Protein AF-A0A6V8LIX0-F1 (afdb_monomer_lite)

Sequence (189 aa):
MERPEAVGDYRVPDGRHLAGLTGRLVELLAEPVPTTCLSMYLVPHTQVVTDAVAAARAAGFAPDVHTVAKAVGSDVTNVIRSCLREGRFGAATVLFTTFLANDEVVAVSDYTRDEIVASAQEVDAHCGTTFAEQCRRRVAVSYPPIDASAYLDLDPAAVDAALARRGLERDGYVLFLSRVARAKGSTTW

Radius of gyration: 20.59 Å; chains: 1; bounding box: 51×34×60 Å

Secondary structure (DSSP, 8-state):
---PPPSSSS-PPPHHHHHHHHHHHHHHHTSSS-EEEEEESIIIIIHHHHHHHHHHHHTT----EEEEEEE-HHIIIIIIHHHHHTT-HHHHHHHHHHHHTSSEEEESSHHHHHHHHHHHHHHHHHH---HHHHHHHHEEE------THHHHS--HHHHHHHHHTTT--SS----------GGGT----

Organism: NCBI:txid1076125

Foldseek 3Di:
DDDDDDFFDDDADDPVVLVVLLVVLLVVQLPADQEEAEDEALPPGLVSVLSNVVVNVVVVRDGNYAYEYEYELCNLVTGLVRCLVVVVLVSNVVSLCSQLSGPAHEYQDPVSLVSQLVSVVSSCVVPVDDSNVSSVPGYYYDHDDDPCVVPPDDDPVVVCVVQVVVVHDPDDDDDDDDDDDVVRVPDDD

Structure (mmCIF, N/CA/C/O backbone):
data_AF-A0A6V8LIX0-F1
#
_entry.id   AF-A0A6V8LIX0-F1
#
loop_
_atom_site.group_PDB
_atom_site.id
_atom_site.type_symbol
_atom_site.label_atom_id
_atom_site.label_alt_id
_atom_site.label_comp_id
_atom_site.label_asym_id
_atom_site.label_entity_id
_atom_site.label_seq_id
_atom_site.pdbx_PDB_ins_code
_atom_site.Cartn_x
_atom_site.Cartn_y
_atom_site.Cartn_z
_atom_site.occupancy
_atom_site.B_iso_or_equiv
_atom_site.auth_seq_id
_atom_site.auth_comp_id
_atom_site.auth_asym_id
_atom_site.auth_atom_id
_atom_site.pdbx_PDB_model_num
ATOM 1 N N . MET A 1 1 ? 9.644 16.771 23.978 1.00 66.75 1 MET A N 1
ATOM 2 C CA . MET A 1 1 ? 9.031 15.551 23.417 1.00 66.75 1 MET A CA 1
ATOM 3 C C . MET A 1 1 ? 10.144 14.630 22.969 1.00 66.75 1 MET A C 1
ATOM 5 O O . MET A 1 1 ? 11.112 15.123 22.400 1.00 66.75 1 MET A O 1
ATOM 9 N N . GLU A 1 2 ? 10.019 13.339 23.251 1.00 82.38 2 GLU A N 1
ATOM 10 C CA . GLU A 1 2 ? 10.864 12.301 22.657 1.00 82.38 2 GLU A CA 1
ATOM 11 C C . GLU A 1 2 ? 10.675 12.292 21.130 1.00 82.38 2 GLU A C 1
ATOM 13 O O . GLU A 1 2 ? 9.555 12.475 20.650 1.00 82.38 2 GLU A O 1
ATOM 18 N N . ARG A 1 3 ? 11.765 12.136 20.367 1.00 82.81 3 ARG A N 1
ATOM 19 C CA . ARG A 1 3 ? 11.738 12.066 18.899 1.00 82.81 3 ARG A CA 1
ATOM 20 C C . ARG A 1 3 ? 12.297 10.708 18.464 1.00 82.81 3 ARG A C 1
ATOM 22 O O . ARG A 1 3 ? 13.517 10.570 18.419 1.00 82.81 3 ARG A O 1
ATOM 29 N N . PRO A 1 4 ? 11.431 9.724 18.171 1.00 83.25 4 PRO A N 1
ATOM 30 C CA . PRO A 1 4 ? 11.869 8.420 17.698 1.00 83.25 4 PRO A CA 1
ATOM 31 C C . PRO A 1 4 ? 12.644 8.514 16.380 1.00 83.25 4 PRO A C 1
ATOM 33 O O . PRO A 1 4 ? 12.433 9.430 15.579 1.00 83.25 4 PRO A O 1
ATOM 36 N N . GLU A 1 5 ? 13.508 7.531 16.150 1.00 84.19 5 GLU A N 1
ATOM 37 C CA . GLU A 1 5 ? 14.204 7.340 14.877 1.00 84.19 5 GLU A CA 1
ATOM 38 C C . GLU A 1 5 ? 13.235 6.984 13.739 1.00 84.19 5 GLU A C 1
ATOM 40 O O . GLU A 1 5 ? 12.164 6.409 13.959 1.00 84.19 5 GLU A O 1
ATOM 45 N N . ALA A 1 6 ? 13.637 7.277 12.500 1.00 81.69 6 ALA A N 1
ATOM 46 C CA . ALA A 1 6 ? 12.845 6.953 11.314 1.00 81.69 6 ALA A CA 1
ATOM 47 C C . ALA A 1 6 ? 12.638 5.435 11.150 1.00 81.69 6 ALA A C 1
ATOM 49 O O . ALA A 1 6 ? 13.431 4.624 11.633 1.00 81.69 6 ALA A O 1
ATOM 50 N N . VAL A 1 7 ? 11.555 5.056 10.468 1.00 79.44 7 VAL A N 1
ATOM 51 C CA . VAL A 1 7 ? 11.191 3.665 10.172 1.00 79.44 7 VAL A CA 1
ATOM 52 C C . VAL A 1 7 ? 11.406 3.386 8.684 1.00 79.44 7 VAL A C 1
ATOM 54 O O . VAL A 1 7 ? 10.900 4.122 7.838 1.00 79.44 7 VAL A O 1
ATOM 57 N N . GLY A 1 8 ? 12.112 2.297 8.371 1.00 73.81 8 GLY A N 1
ATOM 58 C CA . GLY A 1 8 ? 12.514 1.961 7.003 1.00 73.81 8 GLY A CA 1
ATOM 59 C C . GLY A 1 8 ? 13.677 2.821 6.493 1.00 73.81 8 GLY A C 1
ATOM 60 O O . GLY A 1 8 ? 14.160 3.719 7.177 1.00 73.81 8 GLY A O 1
ATOM 61 N N . ASP A 1 9 ? 14.144 2.532 5.279 1.00 70.56 9 ASP A N 1
ATOM 62 C CA . ASP A 1 9 ? 15.279 3.216 4.637 1.00 70.56 9 ASP A CA 1
ATOM 63 C C . ASP A 1 9 ? 14.852 4.125 3.463 1.00 70.56 9 ASP A C 1
ATOM 65 O O . ASP A 1 9 ? 15.692 4.680 2.747 1.00 70.56 9 ASP A O 1
ATOM 69 N N . TYR A 1 10 ? 13.542 4.295 3.253 1.00 68.31 10 TYR A N 1
ATOM 70 C CA . TYR A 1 10 ? 13.016 5.165 2.209 1.00 68.31 10 TYR A CA 1
ATOM 71 C C . TYR A 1 10 ? 13.178 6.633 2.576 1.00 68.31 10 TYR A C 1
ATOM 73 O O . TYR A 1 10 ? 12.972 7.053 3.714 1.00 68.31 10 TYR A O 1
ATOM 81 N N . ARG A 1 11 ? 13.458 7.453 1.562 1.00 70.94 11 ARG A N 1
ATOM 82 C CA . ARG A 1 11 ? 13.294 8.901 1.686 1.00 70.94 11 ARG A CA 1
ATOM 83 C C . ARG A 1 11 ? 11.804 9.217 1.692 1.00 70.94 11 ARG A C 1
ATOM 85 O O . ARG A 1 11 ? 11.167 9.208 0.643 1.00 70.94 11 ARG A O 1
ATOM 92 N N . VAL A 1 12 ? 11.270 9.475 2.877 1.00 75.00 12 VAL A N 1
ATOM 93 C CA . VAL A 1 12 ? 9.887 9.914 3.074 1.00 75.00 12 VAL A CA 1
ATOM 94 C C . VAL A 1 12 ? 9.858 11.449 3.116 1.00 75.00 12 VAL A C 1
ATOM 96 O O . VAL A 1 12 ? 10.786 12.047 3.673 1.00 75.00 12 VAL A O 1
ATOM 99 N N . PRO A 1 13 ? 8.846 12.112 2.522 1.00 80.38 13 PRO A N 1
ATOM 100 C CA . PRO A 1 13 ? 8.670 13.553 2.664 1.00 80.38 13 PRO A CA 1
ATOM 101 C C . PRO A 1 13 ? 8.592 13.970 4.136 1.00 80.38 13 PRO A C 1
ATOM 103 O O . PRO A 1 13 ? 8.062 13.236 4.971 1.00 80.38 13 PRO A O 1
ATOM 106 N N . ASP A 1 14 ? 9.099 15.163 4.456 1.00 86.69 14 ASP A N 1
ATOM 107 C CA . ASP A 1 14 ? 8.932 15.711 5.801 1.00 86.69 14 ASP A CA 1
ATOM 108 C C . ASP A 1 14 ? 7.448 15.978 6.118 1.00 86.69 14 ASP A C 1
ATOM 110 O O . ASP A 1 14 ? 6.605 16.075 5.221 1.00 86.69 14 ASP A O 1
ATOM 114 N N . GLY A 1 15 ? 7.122 16.117 7.406 1.00 86.00 15 GLY A N 1
ATOM 115 C CA . GLY A 1 15 ? 5.737 16.263 7.860 1.00 86.00 15 GLY A CA 1
ATOM 116 C C . GLY A 1 15 ? 4.973 17.444 7.244 1.00 86.00 15 GLY A C 1
ATOM 117 O O . GLY A 1 15 ? 3.759 17.358 7.089 1.00 86.00 15 GLY A O 1
ATOM 118 N N . ARG A 1 16 ? 5.651 18.525 6.835 1.00 88.06 16 ARG A N 1
ATOM 119 C CA . ARG A 1 16 ? 5.010 19.674 6.168 1.00 88.06 16 ARG A CA 1
ATOM 120 C C . ARG A 1 16 ? 4.596 19.314 4.748 1.00 88.06 16 ARG A C 1
ATOM 122 O O . ARG A 1 16 ? 3.516 19.697 4.310 1.00 88.06 16 ARG A O 1
ATOM 129 N N . HIS A 1 17 ? 5.432 18.555 4.044 1.00 90.31 17 HIS A N 1
ATOM 130 C CA . HIS A 1 17 ? 5.089 18.045 2.720 1.00 90.31 17 HIS A CA 1
ATOM 131 C C . HIS A 1 17 ? 3.979 16.996 2.790 1.00 90.31 17 HIS A C 1
ATOM 133 O O . HIS A 1 17 ? 3.079 17.036 1.957 1.00 90.31 17 HIS A O 1
ATOM 139 N N . LEU A 1 18 ? 3.986 16.119 3.802 1.00 92.25 18 LEU A N 1
ATOM 140 C CA . LEU A 1 18 ? 2.872 15.196 4.042 1.00 92.25 18 LEU A CA 1
ATOM 141 C C . LEU A 1 18 ? 1.561 15.955 4.277 1.00 92.25 18 LEU A C 1
ATOM 143 O O . LEU A 1 18 ? 0.578 15.671 3.603 1.00 92.25 18 LEU A O 1
ATOM 147 N N . ALA A 1 19 ? 1.567 16.977 5.139 1.00 93.00 19 ALA A N 1
ATOM 148 C CA . ALA A 1 19 ? 0.388 17.809 5.380 1.00 93.00 19 ALA A CA 1
ATOM 149 C C . ALA A 1 19 ? -0.124 18.493 4.099 1.00 93.00 19 ALA A C 1
ATOM 151 O O . ALA A 1 19 ? -1.330 18.523 3.859 1.00 93.00 19 ALA A O 1
ATOM 152 N N . GLY A 1 20 ? 0.779 19.000 3.252 1.00 95.38 20 GLY A N 1
ATOM 153 C CA . GLY A 1 20 ? 0.418 19.589 1.960 1.00 95.38 20 GLY A CA 1
ATOM 154 C C . GLY A 1 20 ? -0.195 18.581 0.982 1.00 95.38 20 GLY A C 1
ATOM 155 O O . GLY A 1 20 ? -1.199 18.888 0.342 1.00 95.38 20 GLY A O 1
ATOM 156 N N . LEU A 1 21 ? 0.367 17.370 0.891 1.00 94.88 21 LEU A N 1
ATOM 157 C CA . LEU A 1 21 ? -0.176 16.290 0.058 1.00 94.88 21 LEU A CA 1
ATOM 158 C C . LEU A 1 21 ? -1.573 15.869 0.531 1.00 94.88 21 LEU A C 1
ATOM 160 O O . LEU A 1 21 ? -2.487 15.770 -0.287 1.00 94.88 21 LEU A O 1
ATOM 164 N N . THR A 1 22 ? -1.750 15.683 1.841 1.00 96.94 22 THR A N 1
ATOM 165 C CA . THR A 1 22 ? -3.045 15.360 2.452 1.00 96.94 22 THR A CA 1
ATOM 166 C C . THR A 1 22 ? -4.070 16.456 2.179 1.00 96.94 22 THR A C 1
ATOM 168 O O . THR A 1 22 ? -5.163 16.160 1.706 1.00 96.94 22 THR A O 1
ATOM 171 N N . GLY A 1 23 ? -3.717 17.726 2.407 1.00 96.56 23 GLY A N 1
ATOM 172 C CA . GLY A 1 23 ? -4.607 18.861 2.149 1.00 96.56 23 GLY A CA 1
ATOM 173 C C . GLY A 1 23 ? -5.041 18.944 0.686 1.00 96.56 23 GLY A C 1
ATOM 174 O O . GLY A 1 23 ? -6.229 19.087 0.404 1.00 96.56 23 GLY A O 1
ATOM 175 N N . ARG A 1 24 ? -4.107 18.752 -0.255 1.00 97.00 24 ARG A N 1
ATOM 176 C CA . ARG A 1 24 ? -4.448 18.749 -1.681 1.00 97.00 24 ARG A CA 1
ATOM 177 C C . ARG A 1 24 ? -5.380 17.597 -2.052 1.00 97.00 24 ARG A C 1
ATOM 179 O O . ARG A 1 24 ? -6.267 17.776 -2.881 1.00 97.00 24 ARG A O 1
ATOM 186 N N . LEU A 1 25 ? -5.195 16.422 -1.456 1.00 96.25 25 LEU A N 1
ATOM 187 C CA . LEU A 1 25 ? -6.086 15.293 -1.698 1.00 96.25 25 LEU A CA 1
ATOM 188 C C . LEU A 1 25 ? -7.483 15.535 -1.105 1.00 96.25 25 LEU A C 1
ATOM 190 O O . LEU A 1 25 ? -8.461 15.176 -1.745 1.00 96.25 25 LEU A O 1
ATOM 194 N N . VAL A 1 26 ? -7.600 16.208 0.046 1.00 97.31 26 VAL A N 1
ATOM 195 C CA . VAL A 1 26 ? -8.904 16.639 0.590 1.00 97.31 26 VAL A CA 1
ATOM 196 C C . VAL A 1 26 ? -9.635 17.563 -0.385 1.00 97.31 26 VAL A C 1
ATOM 198 O O . VAL A 1 26 ? -10.820 17.356 -0.624 1.00 97.31 26 VAL A O 1
ATOM 201 N N . GLU A 1 27 ? -8.946 18.545 -0.974 1.00 95.50 27 GLU A N 1
ATOM 202 C CA . GLU A 1 27 ? -9.547 19.443 -1.974 1.00 95.50 27 GLU A CA 1
ATOM 203 C C . GLU A 1 27 ? -10.099 18.669 -3.177 1.00 95.50 27 GLU A C 1
ATOM 205 O O . GLU A 1 27 ? -11.204 18.955 -3.625 1.00 95.50 27 GLU A O 1
ATOM 210 N N . LEU A 1 28 ? -9.359 17.666 -3.663 1.00 94.06 28 LEU A N 1
ATOM 211 C CA . LEU A 1 28 ? -9.798 16.811 -4.769 1.00 94.06 28 LEU A CA 1
ATOM 212 C C . LEU A 1 28 ? -10.992 15.929 -4.378 1.00 94.06 28 LEU A C 1
ATOM 214 O O . LEU A 1 28 ? -11.935 15.793 -5.147 1.00 94.06 28 LEU A O 1
ATOM 218 N N . LEU A 1 29 ? -10.970 15.347 -3.177 1.00 93.50 29 LEU A N 1
ATOM 219 C CA . LEU A 1 29 ? -12.041 14.478 -2.678 1.00 93.50 29 LEU A CA 1
ATOM 220 C C . LEU A 1 29 ? -13.327 15.242 -2.324 1.00 93.50 29 LEU A C 1
ATOM 222 O O . LEU A 1 29 ? -14.382 14.627 -2.192 1.00 93.50 29 LEU A O 1
ATOM 226 N N . ALA A 1 30 ? -13.257 16.562 -2.143 1.00 92.06 30 ALA A N 1
ATOM 227 C CA . ALA A 1 30 ? -14.432 17.399 -1.915 1.00 92.06 30 ALA A CA 1
ATOM 228 C C . ALA A 1 30 ? -15.253 17.634 -3.197 1.00 92.06 30 ALA A C 1
ATOM 230 O O . ALA A 1 30 ? -16.418 18.031 -3.112 1.00 92.06 30 ALA A O 1
ATOM 231 N N . GLU A 1 31 ? -14.670 17.400 -4.377 1.00 91.44 31 GLU A N 1
ATOM 232 C CA . GLU A 1 31 ? -15.404 17.451 -5.638 1.00 91.44 31 GLU A CA 1
ATOM 233 C C . GLU A 1 31 ? -16.391 16.268 -5.728 1.00 91.44 31 GLU A C 1
ATOM 235 O O . GLU A 1 31 ? -16.066 15.156 -5.308 1.00 91.44 31 GLU A O 1
ATOM 240 N N . PRO A 1 32 ? -17.604 16.454 -6.286 1.00 89.50 32 PRO A N 1
ATOM 241 C CA . PRO A 1 32 ? -18.631 15.411 -6.362 1.00 89.50 32 PRO A CA 1
ATOM 242 C C . PRO A 1 32 ? -18.359 14.421 -7.509 1.00 89.50 32 PRO A C 1
ATOM 244 O O . PRO A 1 32 ? -19.237 14.137 -8.326 1.00 89.50 32 PRO A O 1
ATOM 247 N N . VAL A 1 33 ? -17.122 13.934 -7.607 1.00 92.56 33 VAL A N 1
ATOM 248 C CA . VAL A 1 33 ? -16.665 13.007 -8.643 1.00 92.56 33 VAL A CA 1
ATOM 249 C C . VAL A 1 33 ? -16.331 11.665 -7.991 1.00 92.56 33 VAL A C 1
ATOM 251 O O . VAL A 1 33 ? -15.430 11.617 -7.149 1.00 92.56 33 VAL A O 1
ATOM 254 N N . PRO A 1 34 ? -16.999 10.567 -8.395 1.00 94.81 34 PRO A N 1
ATOM 255 C CA . PRO A 1 34 ? -16.628 9.227 -7.960 1.00 94.81 34 PRO A CA 1
ATOM 256 C C . PRO A 1 34 ? -15.153 8.957 -8.265 1.00 94.81 34 PRO A C 1
ATOM 258 O O . PRO A 1 34 ? -14.719 9.025 -9.417 1.00 94.81 34 PRO A O 1
ATOM 261 N N . THR A 1 35 ? -14.373 8.675 -7.227 1.00 95.38 35 THR A N 1
ATOM 262 C CA . THR A 1 35 ? -12.913 8.622 -7.306 1.00 95.38 35 THR A CA 1
ATOM 263 C C . THR A 1 35 ? -12.394 7.283 -6.806 1.00 95.38 35 THR A C 1
ATOM 265 O O . THR A 1 35 ? -12.705 6.845 -5.706 1.00 95.38 35 THR A O 1
ATOM 268 N N . THR A 1 36 ? -11.534 6.630 -7.588 1.00 96.06 36 THR A N 1
ATOM 269 C CA . THR A 1 36 ? -10.729 5.504 -7.096 1.00 96.06 36 THR A CA 1
ATOM 270 C C . THR A 1 36 ? -9.327 5.995 -6.752 1.00 96.06 36 THR A C 1
ATOM 272 O O . THR A 1 36 ? -8.597 6.465 -7.625 1.00 96.06 36 THR A O 1
ATOM 275 N N . CYS A 1 37 ? -8.931 5.871 -5.487 1.00 95.88 37 CYS A N 1
ATOM 276 C CA . CYS A 1 37 ? -7.599 6.228 -5.011 1.00 95.88 37 CYS A CA 1
ATOM 277 C C . CYS A 1 37 ? -6.736 4.973 -4.862 1.00 95.88 37 CYS A C 1
ATOM 279 O O . CYS A 1 37 ? -6.882 4.228 -3.896 1.00 95.88 37 CYS A O 1
ATOM 281 N N . LEU A 1 38 ? -5.803 4.766 -5.794 1.00 94.25 38 LEU A N 1
ATOM 282 C CA . LEU A 1 38 ? -4.790 3.714 -5.702 1.00 94.25 38 LEU A CA 1
ATOM 283 C C . LEU A 1 38 ? -3.505 4.264 -5.071 1.00 94.25 38 LEU A C 1
ATOM 285 O O . LEU A 1 38 ? -2.830 5.104 -5.669 1.00 94.25 38 LEU A O 1
ATOM 289 N N . SER A 1 39 ? -3.119 3.743 -3.909 1.00 93.00 39 SER A N 1
ATOM 290 C CA . SER A 1 39 ? -1.807 3.986 -3.316 1.00 93.00 39 SER A CA 1
ATOM 291 C C . SER A 1 39 ? -0.863 2.816 -3.591 1.00 93.00 39 SER A C 1
ATOM 293 O O . SER A 1 39 ? -1.148 1.652 -3.315 1.00 93.00 39 SER A O 1
ATOM 295 N N . MET A 1 40 ? 0.306 3.143 -4.133 1.00 84.81 40 MET A N 1
ATOM 296 C CA . MET A 1 40 ? 1.450 2.238 -4.239 1.00 84.81 40 MET A CA 1
ATOM 297 C C . MET A 1 40 ? 2.421 2.672 -3.150 1.00 84.81 40 MET A C 1
ATOM 299 O O . MET A 1 40 ? 2.765 3.843 -3.156 1.00 84.81 40 MET A O 1
ATOM 303 N N . TYR A 1 41 ? 2.860 1.794 -2.252 1.00 86.00 41 TYR A N 1
ATOM 304 C CA . TYR A 1 41 ? 3.574 2.105 -0.998 1.00 86.00 41 TYR A CA 1
ATOM 305 C C . TYR A 1 41 ? 2.681 2.390 0.216 1.00 86.00 41 TYR A C 1
ATOM 307 O O . TYR A 1 41 ? 1.802 3.261 0.204 1.00 86.00 41 TYR A O 1
ATOM 315 N N . LEU A 1 42 ? 2.962 1.685 1.316 1.00 85.31 42 LEU A N 1
ATOM 316 C CA . LEU A 1 42 ? 2.268 1.887 2.593 1.00 85.31 42 LEU A CA 1
ATOM 317 C C . LEU A 1 42 ? 2.623 3.250 3.193 1.00 85.31 42 LEU A C 1
ATOM 319 O O . LEU A 1 42 ? 1.746 3.983 3.643 1.00 85.31 42 LEU A O 1
ATOM 323 N N . VAL A 1 43 ? 3.902 3.624 3.110 1.00 86.38 43 VAL A N 1
ATOM 324 C CA . VAL A 1 43 ? 4.406 4.931 3.539 1.00 86.38 43 VAL A CA 1
ATOM 325 C C . VAL A 1 43 ? 5.187 5.578 2.391 1.00 86.38 43 VAL A C 1
ATOM 327 O O . VAL A 1 43 ? 6.086 4.939 1.844 1.00 86.38 43 VAL A O 1
ATOM 330 N N . PRO A 1 44 ? 4.890 6.839 2.021 1.00 88.00 44 PRO A N 1
ATOM 331 C CA . PRO A 1 44 ? 3.880 7.720 2.623 1.00 88.00 44 PRO A CA 1
ATOM 332 C C . PRO A 1 44 ? 2.478 7.615 2.002 1.00 88.00 44 PRO A C 1
ATOM 334 O O . PRO A 1 44 ? 1.538 8.173 2.554 1.00 88.00 44 PRO A O 1
ATOM 337 N N . HIS A 1 45 ? 2.319 6.981 0.837 1.00 92.06 45 HIS A N 1
ATOM 338 C CA . HIS A 1 45 ? 1.138 7.225 0.001 1.00 92.06 45 HIS A CA 1
ATOM 339 C C . HIS A 1 45 ? -0.165 6.718 0.613 1.00 92.06 45 HIS A C 1
ATOM 341 O O . HIS A 1 45 ? -1.144 7.457 0.631 1.00 92.06 45 HIS A O 1
ATOM 347 N N . THR A 1 46 ? -0.178 5.491 1.140 1.00 94.31 46 THR A N 1
ATOM 348 C CA . THR A 1 46 ? -1.394 4.954 1.772 1.00 94.31 46 THR A CA 1
ATOM 349 C C . THR A 1 46 ? -1.786 5.788 2.989 1.00 94.31 46 THR A C 1
ATOM 351 O O . THR A 1 46 ? -2.957 6.108 3.135 1.00 94.31 46 THR A O 1
ATOM 354 N N . GLN A 1 47 ? -0.811 6.231 3.790 1.00 93.69 47 GLN A N 1
ATOM 355 C CA . GLN A 1 47 ? -1.065 7.143 4.907 1.00 93.69 47 GLN A CA 1
ATOM 356 C C . GLN A 1 47 ? -1.711 8.462 4.450 1.00 93.69 47 GLN A C 1
ATOM 358 O O . GLN A 1 47 ? -2.720 8.874 5.010 1.00 93.69 47 GLN A O 1
ATOM 363 N N . VAL A 1 48 ? -1.170 9.108 3.412 1.00 96.19 48 VAL A N 1
ATOM 364 C CA . VAL A 1 48 ? -1.742 10.353 2.867 1.00 96.19 48 VAL A CA 1
ATOM 365 C C . VAL A 1 48 ? -3.188 10.146 2.405 1.00 96.19 48 VAL A C 1
ATOM 367 O O . VAL A 1 48 ? -4.040 10.988 2.680 1.00 96.19 48 VAL A O 1
ATOM 370 N N . VAL A 1 49 ? -3.478 9.025 1.734 1.00 97.25 49 VAL A N 1
ATOM 371 C CA . VAL A 1 49 ? -4.837 8.688 1.282 1.00 97.25 49 VAL A CA 1
ATOM 372 C C . VAL A 1 49 ? -5.777 8.494 2.468 1.00 97.25 49 VAL A C 1
ATOM 374 O O . VAL A 1 49 ? -6.831 9.129 2.511 1.00 97.25 49 VAL A O 1
ATOM 377 N N . THR A 1 50 ? -5.400 7.677 3.454 1.00 96.88 50 THR A N 1
ATOM 378 C CA . THR A 1 50 ? -6.250 7.419 4.624 1.00 96.88 50 THR A CA 1
ATOM 379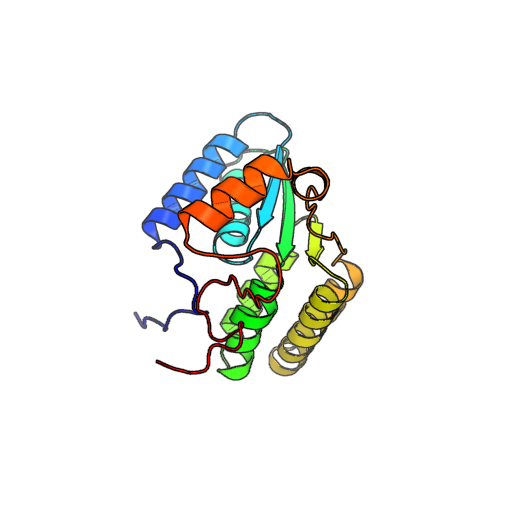 C C . THR A 1 50 ? -6.496 8.686 5.440 1.00 96.88 50 THR A C 1
ATOM 381 O O . THR A 1 50 ? -7.631 8.937 5.846 1.00 96.88 50 THR A O 1
ATOM 384 N N . ASP A 1 51 ? -5.465 9.517 5.621 1.00 96.75 51 ASP A N 1
ATOM 385 C CA . ASP A 1 51 ? -5.566 10.781 6.352 1.00 96.75 51 ASP A CA 1
ATOM 386 C C . ASP A 1 51 ? -6.481 11.769 5.617 1.00 96.75 51 ASP A C 1
ATOM 388 O O . ASP A 1 51 ? -7.309 12.425 6.246 1.00 96.75 51 ASP A O 1
ATOM 392 N N . ALA A 1 52 ? -6.387 11.850 4.286 1.00 97.38 52 ALA A N 1
ATOM 393 C CA . ALA A 1 52 ? -7.228 12.739 3.490 1.00 97.38 52 ALA A CA 1
ATOM 394 C C . ALA A 1 52 ? -8.698 12.309 3.504 1.00 97.38 52 ALA A C 1
ATOM 396 O O . ALA A 1 52 ? -9.575 13.144 3.712 1.00 97.38 52 ALA A O 1
ATOM 397 N N . VAL A 1 53 ? -8.985 11.013 3.343 1.00 97.06 53 VAL A N 1
ATOM 398 C CA . VAL A 1 53 ? -10.360 10.492 3.408 1.00 97.06 53 VAL A CA 1
ATOM 399 C C . VAL A 1 53 ? -10.963 10.735 4.792 1.00 97.06 53 V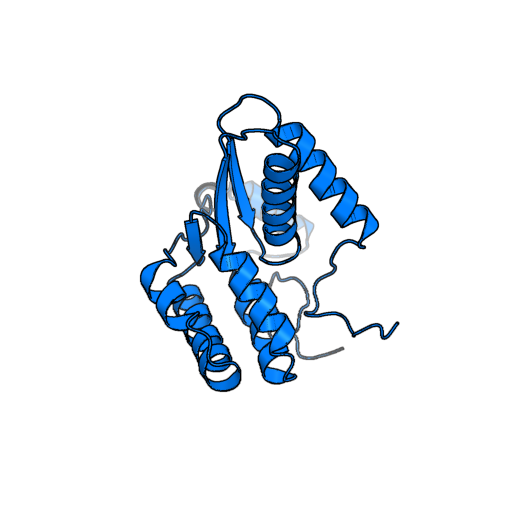AL A C 1
ATOM 401 O O . VAL A 1 53 ? -12.101 11.197 4.900 1.00 97.06 53 VAL A O 1
ATOM 404 N N . ALA A 1 54 ? -10.201 10.466 5.856 1.00 96.44 54 ALA A N 1
ATOM 405 C CA . ALA A 1 54 ? -10.643 10.713 7.223 1.00 96.44 54 ALA A CA 1
ATOM 406 C C . ALA A 1 54 ? -10.890 12.207 7.482 1.00 96.44 54 ALA A C 1
ATOM 408 O O . ALA A 1 54 ? -11.943 12.566 8.008 1.00 96.44 54 ALA A O 1
ATOM 409 N N . ALA A 1 55 ? -9.964 13.078 7.071 1.00 97.12 55 ALA A N 1
ATOM 410 C CA . ALA A 1 55 ? -10.091 14.524 7.224 1.00 97.12 55 ALA A CA 1
ATOM 411 C C . ALA A 1 55 ? -11.279 15.085 6.433 1.00 97.12 55 ALA A C 1
ATOM 413 O O . ALA A 1 55 ? -12.042 15.887 6.971 1.00 97.12 55 ALA A O 1
ATOM 414 N N . ALA A 1 56 ? -11.481 14.633 5.192 1.00 96.31 56 ALA A N 1
ATOM 415 C CA . ALA A 1 56 ? -12.596 15.070 4.362 1.00 96.31 56 ALA A CA 1
ATOM 416 C C . ALA A 1 56 ? -13.945 14.707 5.004 1.00 96.31 56 ALA A C 1
ATOM 418 O O . ALA A 1 56 ? -14.810 15.568 5.172 1.00 96.31 56 ALA A O 1
ATOM 419 N N . ARG A 1 57 ? -14.094 13.453 5.452 1.00 95.75 57 ARG A N 1
ATOM 420 C CA . ARG A 1 57 ? -15.298 12.987 6.160 1.00 95.75 57 ARG A CA 1
ATOM 421 C C . ARG A 1 57 ? -15.522 13.749 7.468 1.00 95.75 57 ARG A C 1
ATOM 423 O O . ARG A 1 57 ? -16.641 14.170 7.747 1.00 95.75 57 ARG A O 1
ATOM 430 N N . ALA A 1 58 ? -14.468 13.970 8.255 1.00 96.69 58 ALA A N 1
ATOM 431 C CA . ALA A 1 58 ? -14.551 14.713 9.514 1.00 96.69 58 ALA A CA 1
ATOM 432 C C . ALA A 1 58 ? -14.938 16.190 9.316 1.00 96.69 58 ALA A C 1
ATOM 434 O O . ALA A 1 58 ? -15.610 16.765 10.169 1.00 96.69 58 ALA A O 1
ATOM 435 N N . ALA A 1 59 ? -14.553 16.794 8.189 1.00 96.19 59 ALA A N 1
ATOM 436 C CA . ALA A 1 59 ? -14.933 18.154 7.813 1.00 96.19 59 ALA A CA 1
ATOM 437 C C . ALA A 1 59 ? -16.380 18.273 7.289 1.00 96.19 59 ALA A C 1
ATOM 439 O O . ALA A 1 59 ? -16.836 19.380 7.007 1.00 96.19 59 ALA A O 1
ATOM 440 N N . GLY A 1 60 ? -17.113 17.160 7.170 1.00 95.94 60 GLY A N 1
ATOM 441 C CA . GLY A 1 60 ? -18.494 17.133 6.687 1.00 95.94 60 GLY A CA 1
ATOM 442 C C . GLY A 1 60 ? -18.634 16.964 5.173 1.00 95.94 60 GLY A C 1
ATOM 443 O O . GLY A 1 60 ? -19.754 17.018 4.666 1.00 95.94 60 GLY A O 1
ATOM 444 N N . PHE A 1 61 ? -17.537 16.728 4.445 1.00 94.12 61 PHE A N 1
ATOM 445 C CA . PHE A 1 61 ? -17.629 16.291 3.055 1.00 94.12 61 PHE A CA 1
ATOM 446 C C . PHE A 1 61 ? -18.109 14.834 2.995 1.00 94.12 61 PHE A C 1
ATOM 448 O O . PHE A 1 61 ? -17.816 14.025 3.878 1.00 94.12 61 PHE A O 1
ATOM 455 N N . ALA A 1 62 ? -18.818 14.486 1.922 1.00 92.75 62 ALA A N 1
ATOM 456 C CA . ALA A 1 62 ? -19.257 13.123 1.634 1.00 92.75 62 ALA A CA 1
ATOM 457 C C . ALA A 1 62 ? -18.550 12.607 0.367 1.00 92.75 62 ALA A C 1
ATOM 459 O O . ALA A 1 62 ? -19.200 12.478 -0.670 1.00 92.75 62 ALA A O 1
ATOM 460 N N . PRO A 1 63 ? -17.220 12.378 0.415 1.00 92.69 63 PRO A N 1
ATOM 461 C CA . PRO A 1 63 ? -16.469 11.957 -0.761 1.00 92.69 63 PRO A CA 1
ATOM 462 C C . PRO A 1 63 ? -16.955 10.585 -1.239 1.00 92.69 63 PRO A C 1
ATOM 464 O O . PRO A 1 63 ? -16.972 9.627 -0.458 1.00 92.69 63 PRO A O 1
ATOM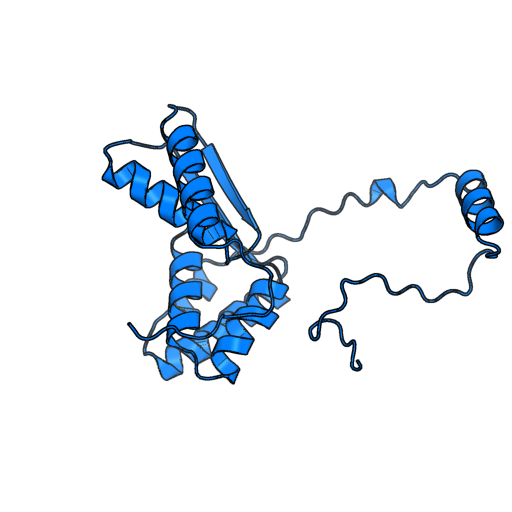 467 N N . ASP A 1 64 ? -17.305 10.486 -2.521 1.00 95.06 64 ASP A N 1
ATOM 468 C CA . ASP A 1 64 ? -17.521 9.207 -3.199 1.00 95.06 64 ASP A CA 1
ATOM 469 C C . ASP A 1 64 ? -16.157 8.650 -3.617 1.00 95.06 64 ASP A C 1
ATOM 471 O O . ASP A 1 64 ? -15.643 8.930 -4.701 1.00 95.06 64 ASP A O 1
ATOM 475 N N . VAL A 1 65 ? -15.506 7.958 -2.681 1.00 96.88 65 VAL A N 1
ATOM 476 C CA . VAL A 1 65 ? -14.136 7.470 -2.838 1.00 96.88 65 VAL A CA 1
ATOM 477 C C . VAL A 1 65 ? -14.026 5.991 -2.506 1.00 96.88 65 VAL A C 1
ATOM 479 O O . VAL A 1 65 ? -14.467 5.554 -1.444 1.00 96.88 65 VAL A O 1
ATOM 482 N N . HIS A 1 66 ? -13.372 5.252 -3.401 1.00 97.75 66 HIS A N 1
ATOM 483 C CA . HIS A 1 66 ? -12.962 3.861 -3.218 1.00 97.75 66 HIS A CA 1
ATOM 484 C C . HIS A 1 66 ? -11.438 3.781 -3.130 1.00 97.75 66 HIS A C 1
ATOM 486 O O . HIS A 1 66 ? -10.727 4.243 -4.025 1.00 97.75 66 HIS A O 1
ATOM 492 N N . THR A 1 67 ? -10.917 3.224 -2.044 1.00 98.06 67 THR A N 1
ATOM 493 C CA . THR A 1 67 ? -9.481 3.198 -1.745 1.00 98.06 67 THR A CA 1
ATOM 494 C C . THR A 1 67 ? -8.873 1.823 -1.985 1.00 98.06 67 THR A C 1
ATOM 496 O O . THR A 1 67 ? -9.379 0.800 -1.526 1.00 98.06 67 THR A O 1
ATOM 499 N N . VAL A 1 68 ? -7.739 1.796 -2.684 1.00 97.38 68 VAL A N 1
ATOM 500 C CA . VAL A 1 68 ? -6.977 0.579 -2.962 1.00 97.38 68 VAL A CA 1
ATOM 501 C C . VAL A 1 68 ? -5.549 0.780 -2.479 1.00 97.38 68 VAL A C 1
ATOM 503 O O . VAL A 1 68 ? -4.809 1.586 -3.042 1.00 97.38 68 VAL A O 1
ATOM 506 N N . ALA A 1 69 ? -5.133 0.012 -1.476 1.00 95.69 69 ALA A N 1
ATOM 507 C CA . ALA A 1 69 ? -3.741 -0.024 -1.051 1.00 95.69 69 ALA A CA 1
ATOM 508 C C . ALA A 1 69 ? -3.030 -1.225 -1.665 1.00 95.69 69 ALA A C 1
ATOM 510 O O . ALA A 1 69 ? -3.368 -2.380 -1.394 1.00 95.69 69 ALA A O 1
ATOM 511 N N . LYS A 1 70 ? -2.007 -0.959 -2.478 1.00 92.88 70 LYS A N 1
ATOM 512 C CA . LYS A 1 70 ? -1.191 -1.993 -3.110 1.00 92.88 70 LYS A CA 1
ATOM 513 C C . LYS A 1 70 ? 0.180 -2.063 -2.446 1.00 92.88 70 LYS A C 1
ATOM 515 O O . LYS A 1 70 ? 1.046 -1.212 -2.659 1.00 92.88 70 LYS A O 1
ATOM 520 N N . ALA A 1 71 ? 0.367 -3.113 -1.652 1.00 89.75 71 ALA A N 1
ATOM 521 C CA . ALA A 1 71 ? 1.630 -3.445 -1.018 1.00 89.75 71 ALA A CA 1
ATOM 522 C C . ALA A 1 71 ? 2.597 -3.994 -2.071 1.00 89.75 71 ALA A C 1
ATOM 524 O O . ALA A 1 71 ? 2.398 -5.074 -2.646 1.00 89.75 71 ALA A O 1
ATOM 525 N N . VAL A 1 72 ? 3.662 -3.237 -2.328 1.00 83.88 72 VAL A N 1
ATOM 526 C CA . VAL A 1 72 ? 4.758 -3.703 -3.174 1.00 83.88 72 VAL A CA 1
ATOM 527 C C . VAL A 1 72 ? 5.752 -4.481 -2.318 1.00 83.88 72 VAL A C 1
ATOM 529 O O . VAL A 1 72 ? 5.852 -4.264 -1.111 1.00 83.88 72 VAL A O 1
ATOM 532 N N . GLY A 1 73 ? 6.522 -5.386 -2.930 1.00 75.88 73 GLY A N 1
ATOM 533 C CA . GLY A 1 73 ? 7.414 -6.281 -2.180 1.00 75.88 73 GLY A CA 1
ATOM 534 C C . GLY A 1 73 ? 8.341 -5.546 -1.207 1.00 75.88 73 GLY A C 1
ATOM 535 O O . GLY A 1 73 ? 8.653 -6.059 -0.138 1.00 75.88 73 GLY A O 1
ATOM 536 N N . SER A 1 74 ? 8.727 -4.312 -1.529 1.00 74.50 74 SER A N 1
ATOM 537 C CA . SER A 1 74 ? 9.612 -3.505 -0.704 1.00 74.50 74 SER A CA 1
ATOM 538 C C . SER A 1 74 ? 8.937 -2.911 0.549 1.00 74.50 74 SER A C 1
ATOM 540 O O . SER A 1 74 ? 9.602 -2.781 1.566 1.00 74.50 74 SER A O 1
ATOM 542 N N . ASP A 1 75 ? 7.627 -2.636 0.551 1.00 73.38 75 ASP A N 1
ATOM 543 C CA . ASP A 1 75 ? 6.912 -2.204 1.771 1.00 73.38 75 ASP A CA 1
ATOM 544 C C . ASP A 1 75 ? 7.004 -3.259 2.879 1.00 73.38 75 ASP A C 1
ATOM 546 O O . ASP A 1 75 ? 7.295 -2.974 4.040 1.00 73.38 75 ASP A O 1
ATOM 550 N N . VAL A 1 76 ? 6.784 -4.509 2.484 1.00 74.00 76 VAL A N 1
ATOM 551 C CA . VAL A 1 76 ? 6.676 -5.651 3.389 1.00 74.00 76 VAL A CA 1
ATOM 552 C C . VAL A 1 76 ? 8.066 -6.099 3.821 1.00 74.00 76 VAL A C 1
ATOM 554 O O . VAL A 1 76 ? 8.394 -6.113 5.007 1.00 74.00 76 VAL A O 1
ATOM 557 N N . THR A 1 77 ? 8.922 -6.396 2.842 1.00 68.75 77 THR A N 1
ATOM 558 C CA . THR A 1 77 ? 10.255 -6.953 3.105 1.00 68.75 77 THR A CA 1
ATOM 559 C C . THR A 1 77 ? 11.226 -5.948 3.707 1.00 68.75 77 THR A C 1
ATOM 561 O O . THR A 1 77 ? 12.188 -6.365 4.347 1.00 68.75 77 THR A O 1
ATOM 564 N N . ASN A 1 78 ? 11.004 -4.644 3.523 1.00 72.88 78 ASN A N 1
ATOM 565 C CA . ASN A 1 78 ? 11.949 -3.629 3.972 1.00 72.88 78 ASN A CA 1
ATOM 566 C C . ASN A 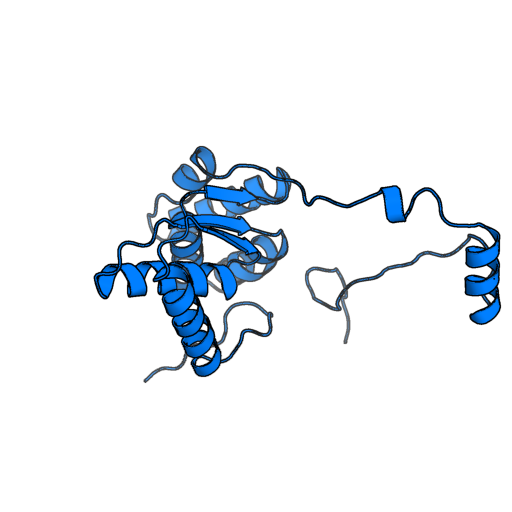1 78 ? 11.437 -2.821 5.162 1.00 72.88 78 ASN A C 1
ATOM 568 O O . ASN A 1 78 ? 12.203 -2.588 6.089 1.00 72.88 78 ASN A O 1
ATOM 572 N N . VAL A 1 79 ? 10.165 -2.409 5.181 1.00 81.12 79 VAL A N 1
ATOM 573 C CA . VAL A 1 79 ? 9.638 -1.594 6.289 1.00 81.12 79 VAL A CA 1
ATOM 574 C C . VAL A 1 79 ? 9.152 -2.491 7.415 1.00 81.12 79 VAL A C 1
ATOM 576 O O . VAL A 1 79 ? 9.712 -2.450 8.507 1.00 81.12 79 VAL A O 1
ATOM 579 N N . ILE A 1 80 ? 8.166 -3.351 7.142 1.00 85.38 80 ILE A N 1
ATOM 580 C CA . ILE A 1 80 ? 7.549 -4.190 8.178 1.00 85.38 80 ILE A CA 1
ATOM 581 C C . ILE A 1 80 ? 8.581 -5.154 8.769 1.00 85.38 80 ILE A C 1
ATOM 583 O O . ILE A 1 80 ? 8.763 -5.175 9.985 1.00 85.38 80 ILE A O 1
ATOM 587 N N . ARG A 1 81 ? 9.333 -5.884 7.934 1.00 85.44 81 ARG A N 1
ATOM 588 C CA . ARG A 1 81 ? 10.389 -6.780 8.439 1.00 85.44 81 ARG A CA 1
ATOM 589 C C . ARG A 1 81 ? 11.481 -6.041 9.222 1.00 85.44 81 ARG A C 1
ATOM 591 O O . ARG A 1 81 ? 11.990 -6.597 10.192 1.00 85.44 81 ARG A O 1
ATOM 598 N N . SER A 1 82 ? 11.834 -4.801 8.860 1.00 85.62 82 SER A N 1
ATOM 599 C CA . SER A 1 82 ? 12.786 -4.017 9.665 1.00 85.62 82 SER A CA 1
ATOM 600 C C . SER A 1 82 ? 12.195 -3.633 11.017 1.00 85.62 82 SER A C 1
ATOM 602 O O . SER A 1 82 ? 12.882 -3.793 12.023 1.00 85.62 82 SER A O 1
ATOM 604 N N . CYS A 1 83 ? 10.920 -3.223 11.072 1.00 88.25 83 CYS A N 1
ATOM 605 C CA . CYS A 1 83 ? 10.227 -2.972 12.337 1.00 88.25 83 CYS A CA 1
ATOM 606 C C . CYS A 1 83 ? 10.270 -4.197 13.251 1.00 88.25 83 CYS A C 1
ATOM 608 O O . CYS A 1 83 ? 10.633 -4.069 14.417 1.00 88.25 83 CYS A O 1
ATOM 610 N N . LEU A 1 84 ? 9.931 -5.373 12.718 1.00 89.19 84 LEU A N 1
ATOM 611 C CA . LEU A 1 84 ? 9.911 -6.628 13.472 1.00 89.19 84 LEU A CA 1
ATOM 612 C C . LEU A 1 84 ? 11.303 -6.986 13.998 1.00 89.19 84 LEU A C 1
ATOM 614 O O . LEU A 1 84 ? 11.478 -7.221 15.192 1.00 89.19 84 LEU A O 1
ATOM 618 N N . ARG A 1 85 ? 12.320 -6.927 13.131 1.00 88.88 85 ARG A N 1
ATOM 619 C CA . ARG A 1 85 ? 13.715 -7.198 13.502 1.00 88.88 85 ARG A CA 1
ATOM 620 C C . ARG A 1 85 ? 14.239 -6.245 14.581 1.00 88.88 85 ARG A C 1
ATOM 622 O O . ARG A 1 85 ? 15.046 -6.651 15.409 1.00 88.88 85 ARG A O 1
ATOM 629 N N . GLU A 1 86 ? 13.815 -4.986 14.558 1.00 89.50 86 GLU A N 1
ATOM 630 C CA . GLU A 1 86 ? 14.231 -3.957 15.518 1.00 89.50 86 GLU A CA 1
ATOM 631 C C . GLU A 1 86 ? 13.325 -3.884 16.759 1.00 89.50 86 GLU A C 1
ATOM 633 O O . GLU A 1 86 ? 13.496 -2.992 17.588 1.00 89.50 86 GLU A O 1
ATOM 638 N N . GLY A 1 87 ? 12.343 -4.783 16.895 1.00 91.06 87 GLY A N 1
ATOM 639 C CA . GLY A 1 87 ? 11.393 -4.774 18.010 1.00 91.06 87 GLY A CA 1
ATOM 640 C C . GLY A 1 87 ? 10.444 -3.569 18.016 1.00 91.06 87 GLY A C 1
ATOM 641 O O . GLY A 1 87 ? 9.789 -3.292 19.019 1.00 91.06 87 GLY A O 1
ATOM 642 N N . ARG A 1 88 ? 10.330 -2.840 16.901 1.00 91.88 88 ARG A N 1
ATOM 643 C CA . ARG A 1 88 ? 9.455 -1.669 16.739 1.00 91.88 88 ARG A CA 1
ATOM 644 C C . ARG A 1 88 ? 8.030 -2.089 16.377 1.00 91.88 88 ARG A C 1
ATOM 646 O O . ARG A 1 88 ? 7.472 -1.647 15.371 1.00 91.88 88 ARG A O 1
ATOM 653 N N . PHE A 1 89 ? 7.419 -2.932 17.205 1.00 93.25 89 PHE A N 1
ATOM 654 C CA . PHE A 1 89 ? 6.082 -3.477 16.952 1.00 93.25 89 PHE A CA 1
ATOM 655 C C . PHE A 1 89 ? 5.000 -2.396 16.848 1.00 93.25 89 PHE A C 1
ATOM 657 O O . PHE A 1 89 ? 4.101 -2.526 16.027 1.00 93.25 89 PHE A O 1
ATOM 664 N N . GLY A 1 90 ? 5.128 -1.274 17.566 1.00 93.06 90 GLY A N 1
ATOM 665 C CA . GLY A 1 90 ? 4.215 -0.134 17.406 1.00 93.06 90 GLY A CA 1
ATOM 666 C C . GLY A 1 90 ? 4.200 0.433 15.980 1.00 93.06 90 GLY A C 1
ATOM 667 O O . GLY A 1 90 ? 3.134 0.724 15.442 1.00 93.06 90 GLY A O 1
ATOM 668 N N . ALA A 1 91 ? 5.363 0.516 15.326 1.00 91.38 91 ALA A N 1
ATOM 669 C CA . ALA A 1 91 ? 5.446 0.957 13.936 1.00 91.38 91 ALA A CA 1
ATOM 670 C C . ALA A 1 91 ? 4.824 -0.071 12.979 1.00 91.38 91 ALA A C 1
ATOM 672 O O . ALA A 1 91 ? 4.091 0.307 12.067 1.00 91.38 91 ALA A O 1
ATOM 673 N N . ALA A 1 92 ? 5.057 -1.369 13.208 1.00 93.50 92 ALA A N 1
ATOM 674 C CA . ALA A 1 92 ? 4.415 -2.432 12.433 1.00 93.50 92 ALA A CA 1
ATOM 675 C C . ALA A 1 92 ? 2.881 -2.406 12.580 1.00 93.50 92 ALA A C 1
ATOM 677 O O . ALA A 1 92 ? 2.167 -2.514 11.585 1.00 93.50 92 ALA A O 1
ATOM 678 N N . THR A 1 93 ? 2.373 -2.177 13.794 1.00 95.19 93 THR A N 1
ATOM 679 C CA . THR A 1 93 ? 0.937 -2.042 14.073 1.00 95.19 93 THR A CA 1
ATOM 680 C C . THR A 1 93 ? 0.314 -0.880 13.309 1.00 95.19 93 THR A C 1
ATOM 682 O O . THR A 1 93 ? -0.747 -1.053 12.708 1.00 95.19 93 THR A O 1
ATOM 685 N N . VAL A 1 94 ? 0.970 0.287 13.273 1.00 93.75 94 VAL A N 1
ATOM 686 C CA . VAL A 1 94 ? 0.503 1.430 12.470 1.00 93.75 94 VAL A CA 1
ATOM 687 C C . VAL A 1 94 ? 0.443 1.055 10.989 1.00 93.75 94 VAL A C 1
ATOM 689 O O . VAL A 1 94 ? -0.590 1.256 10.362 1.00 93.75 94 VAL A O 1
ATOM 692 N N . LEU A 1 95 ? 1.492 0.430 10.443 1.00 93.12 95 LEU A N 1
ATOM 693 C CA . LEU A 1 95 ? 1.534 0.032 9.030 1.00 93.12 95 LEU A CA 1
ATOM 694 C C . LEU A 1 95 ? 0.403 -0.932 8.650 1.00 93.12 95 LEU A C 1
ATOM 696 O O . LEU A 1 95 ? -0.257 -0.719 7.633 1.00 93.12 95 LEU A O 1
ATOM 700 N N . PHE A 1 96 ? 0.149 -1.965 9.459 1.00 95.75 96 PHE A N 1
ATOM 701 C CA . PHE A 1 96 ? -0.944 -2.909 9.203 1.00 95.75 96 PHE A CA 1
ATOM 702 C C . PHE A 1 96 ? -2.320 -2.269 9.358 1.00 95.75 96 PHE A C 1
ATOM 704 O O . PHE A 1 96 ? -3.206 -2.539 8.548 1.00 95.75 96 PHE A O 1
ATOM 711 N N . THR A 1 97 ? -2.490 -1.396 10.352 1.00 96.12 97 THR A N 1
ATOM 712 C CA . THR A 1 97 ? -3.741 -0.654 10.552 1.00 96.12 97 THR A CA 1
ATOM 713 C C . THR A 1 97 ? -4.031 0.233 9.346 1.00 96.12 97 THR A C 1
ATOM 715 O O . THR A 1 97 ? -5.119 0.161 8.785 1.00 96.12 97 THR A O 1
ATOM 718 N N . THR A 1 98 ? -3.042 1.009 8.896 1.00 95.25 98 THR A N 1
ATOM 719 C CA . THR A 1 98 ? -3.153 1.873 7.716 1.00 95.25 98 THR A CA 1
ATOM 720 C C . THR A 1 98 ? -3.429 1.062 6.456 1.00 95.25 98 THR A C 1
ATOM 722 O O . THR A 1 98 ? -4.295 1.436 5.674 1.00 95.25 98 THR A O 1
ATOM 725 N N . PHE A 1 99 ? -2.743 -0.067 6.259 1.00 95.62 99 PHE A N 1
ATOM 726 C CA . PHE A 1 99 ? -2.982 -0.940 5.111 1.00 95.62 99 PHE A CA 1
ATOM 727 C C . PHE A 1 99 ? -4.426 -1.456 5.098 1.00 95.62 99 PHE A C 1
ATOM 729 O O . PHE A 1 99 ? -5.152 -1.233 4.133 1.00 95.62 99 PHE A O 1
ATOM 736 N N . LEU A 1 100 ? -4.873 -2.067 6.198 1.00 96.81 100 LEU A N 1
ATOM 737 C CA . LEU A 1 100 ? -6.196 -2.683 6.318 1.00 96.81 100 LEU A CA 1
ATOM 738 C C . LEU A 1 100 ? -7.350 -1.671 6.429 1.00 96.81 100 LEU A C 1
ATOM 740 O O . LEU A 1 100 ? -8.507 -2.078 6.320 1.00 96.81 100 LEU A O 1
ATOM 744 N N . ALA A 1 101 ? -7.074 -0.379 6.611 1.00 96.69 101 ALA A N 1
ATOM 745 C CA . ALA A 1 101 ? -8.092 0.673 6.609 1.00 96.69 101 ALA A CA 1
ATOM 746 C C . ALA A 1 101 ? -8.667 0.981 5.211 1.00 96.69 101 ALA A C 1
ATOM 748 O O . ALA A 1 101 ? -9.680 1.669 5.125 1.00 96.69 101 ALA A O 1
ATOM 749 N N . ASN A 1 102 ? -8.045 0.482 4.138 1.00 97.94 102 ASN A N 1
ATOM 750 C CA . ASN A 1 102 ? -8.498 0.701 2.761 1.00 97.94 102 ASN A CA 1
ATOM 751 C C . ASN A 1 102 ? -9.593 -0.297 2.369 1.00 97.94 102 ASN A C 1
ATOM 753 O O . ASN A 1 102 ? -9.658 -1.399 2.925 1.00 97.94 102 ASN A O 1
ATOM 757 N N . ASP A 1 103 ? -10.428 0.074 1.398 1.00 98.06 103 ASP A N 1
ATOM 758 C CA . ASP A 1 103 ? -11.541 -0.753 0.918 1.00 98.06 103 ASP A CA 1
ATOM 759 C C . ASP A 1 103 ? -11.014 -2.052 0.294 1.00 98.06 103 ASP A C 1
ATOM 761 O O . ASP A 1 103 ? -11.427 -3.153 0.676 1.00 98.06 103 ASP A O 1
ATOM 765 N N . GLU A 1 104 ? -10.001 -1.928 -0.566 1.00 97.75 104 GLU A N 1
ATOM 766 C CA . GLU A 1 104 ? -9.247 -3.043 -1.127 1.00 97.75 104 GLU A CA 1
ATOM 767 C C . GLU A 1 104 ? -7.778 -3.007 -0.711 1.00 97.75 104 GLU A C 1
ATOM 769 O O . GLU A 1 104 ? -7.113 -1.969 -0.691 1.00 97.75 104 GLU A O 1
ATOM 774 N N . VAL A 1 105 ? -7.248 -4.193 -0.419 1.00 97.19 105 VAL A N 1
ATOM 775 C CA . VAL A 1 105 ? -5.841 -4.400 -0.085 1.00 97.19 105 VAL A CA 1
ATOM 776 C C . VAL A 1 105 ? -5.256 -5.462 -0.996 1.00 97.19 105 VAL A C 1
ATOM 778 O O . VAL A 1 105 ? -5.816 -6.546 -1.161 1.00 97.19 105 VAL A O 1
ATOM 781 N N . VAL A 1 106 ? -4.128 -5.141 -1.620 1.00 95.75 106 VAL A N 1
ATOM 782 C CA . VAL A 1 106 ? -3.609 -5.917 -2.744 1.00 95.75 106 VAL A CA 1
ATOM 783 C C . VAL A 1 106 ? -2.110 -6.140 -2.601 1.00 95.75 106 VAL A C 1
ATOM 785 O O . VAL A 1 106 ? -1.358 -5.217 -2.306 1.00 95.75 106 VAL A O 1
ATOM 788 N N . ALA A 1 107 ? -1.658 -7.363 -2.854 1.00 94.12 107 ALA A N 1
ATOM 789 C CA . ALA A 1 107 ? -0.251 -7.718 -2.969 1.00 94.12 107 ALA A CA 1
ATOM 790 C C . ALA A 1 107 ? 0.169 -7.825 -4.442 1.00 94.12 107 ALA A C 1
ATOM 792 O O . ALA A 1 107 ? -0.606 -8.248 -5.301 1.00 94.12 107 ALA A O 1
ATOM 793 N N . VAL A 1 108 ? 1.423 -7.484 -4.747 1.00 92.50 108 VAL A N 1
ATOM 794 C CA . VAL A 1 108 ? 1.970 -7.576 -6.120 1.00 92.50 108 VAL A CA 1
ATOM 795 C C . VAL A 1 108 ? 2.253 -9.003 -6.605 1.00 92.50 108 VAL A C 1
ATOM 797 O O . VAL A 1 108 ? 2.598 -9.196 -7.765 1.00 92.50 108 VAL A O 1
ATOM 800 N N . SER A 1 109 ? 2.177 -9.998 -5.726 1.00 92.56 109 SER A N 1
ATOM 801 C CA . SER A 1 109 ? 2.357 -11.417 -6.051 1.00 92.56 109 SER A CA 1
ATOM 802 C C . SER A 1 109 ? 1.835 -12.280 -4.907 1.00 92.56 109 SER A C 1
ATOM 804 O O . SER A 1 109 ? 1.729 -11.784 -3.781 1.00 92.56 109 SER A O 1
ATOM 806 N N . ASP A 1 110 ? 1.596 -13.567 -5.167 1.00 94.75 110 ASP A N 1
ATOM 807 C CA . ASP A 1 110 ? 1.322 -14.552 -4.109 1.00 94.75 110 ASP A CA 1
ATOM 808 C C . ASP A 1 110 ? 2.431 -14.564 -3.052 1.00 94.75 110 ASP A C 1
ATOM 810 O O . ASP A 1 110 ? 2.155 -14.462 -1.863 1.00 94.75 110 ASP A O 1
ATOM 814 N N . TYR A 1 111 ? 3.695 -14.527 -3.484 1.00 92.38 111 TYR A N 1
ATOM 815 C CA . TYR A 1 111 ? 4.831 -14.431 -2.567 1.00 92.38 111 TYR A CA 1
ATOM 816 C C . TYR A 1 111 ? 4.731 -13.208 -1.640 1.00 92.38 111 TYR A C 1
ATOM 818 O O . TYR A 1 111 ? 4.901 -13.318 -0.432 1.00 92.38 111 TYR A O 1
ATOM 826 N N . THR A 1 112 ? 4.411 -12.026 -2.182 1.00 92.31 112 THR A N 1
ATOM 827 C CA . THR A 1 112 ? 4.238 -10.824 -1.346 1.00 92.31 112 THR A CA 1
ATOM 828 C C . THR A 1 112 ? 3.046 -10.958 -0.399 1.00 92.31 112 THR A C 1
ATOM 830 O O . THR A 1 112 ? 3.116 -10.476 0.727 1.00 92.31 112 THR A O 1
ATOM 833 N N . ARG A 1 113 ? 1.961 -11.616 -0.821 1.00 95.06 113 ARG A N 1
ATOM 834 C CA . ARG A 1 113 ? 0.805 -11.883 0.043 1.00 95.06 113 ARG A CA 1
ATOM 835 C C . ARG A 1 113 ? 1.186 -12.781 1.219 1.00 95.06 113 ARG A C 1
ATOM 837 O O . ARG A 1 113 ? 0.840 -12.452 2.352 1.00 95.06 113 ARG A O 1
ATOM 844 N N . ASP A 1 114 ? 1.926 -13.852 0.969 1.00 95.31 114 ASP A N 1
ATOM 845 C CA . ASP A 1 114 ? 2.388 -14.768 2.014 1.00 95.31 114 ASP A CA 1
ATOM 846 C C . ASP A 1 114 ? 3.309 -14.053 3.012 1.00 95.31 114 ASP A C 1
ATOM 848 O O . ASP A 1 114 ? 3.145 -14.187 4.223 1.00 95.31 114 ASP A O 1
ATOM 852 N N . GLU A 1 115 ? 4.207 -13.198 2.517 1.00 94.31 115 GLU A N 1
ATOM 853 C CA . GLU A 1 115 ? 5.090 -12.364 3.342 1.00 94.31 115 GLU A CA 1
ATOM 854 C C . GLU A 1 115 ? 4.320 -11.376 4.238 1.00 94.31 115 GLU A C 1
ATOM 856 O O . GLU A 1 115 ? 4.696 -11.161 5.395 1.00 94.31 115 GLU A O 1
ATOM 861 N N . ILE A 1 116 ? 3.233 -10.783 3.729 1.00 95.06 116 ILE A N 1
ATOM 862 C CA . ILE A 1 116 ? 2.336 -9.908 4.503 1.00 95.06 116 ILE A CA 1
ATOM 863 C C . ILE A 1 116 ? 1.686 -10.701 5.632 1.00 95.06 116 ILE A C 1
ATOM 865 O O . ILE A 1 116 ? 1.671 -10.240 6.772 1.00 95.06 116 ILE A O 1
ATOM 869 N N . VAL A 1 117 ? 1.158 -11.889 5.326 1.00 97.06 117 VAL A N 1
ATOM 870 C CA . VAL A 1 117 ? 0.493 -12.747 6.314 1.00 97.06 117 VAL A CA 1
ATOM 871 C C . VAL A 1 117 ? 1.483 -13.216 7.379 1.00 97.06 117 VAL A C 1
ATOM 873 O O . VAL A 1 117 ? 1.167 -13.116 8.561 1.00 97.06 117 VAL A O 1
ATOM 876 N N . ALA A 1 118 ? 2.677 -13.660 6.987 1.00 95.81 118 ALA A N 1
ATOM 877 C CA . ALA A 1 118 ? 3.720 -14.090 7.915 1.00 95.81 118 ALA A CA 1
ATOM 878 C C . ALA A 1 118 ? 4.145 -12.953 8.856 1.00 95.81 118 ALA A C 1
ATOM 880 O O . ALA A 1 118 ? 4.148 -13.112 10.075 1.00 95.81 118 ALA A O 1
ATOM 881 N N . SER A 1 119 ? 4.395 -11.764 8.303 1.00 95.50 119 SER A N 1
ATOM 882 C CA . SER A 1 119 ? 4.750 -10.588 9.102 1.00 95.50 119 SER A CA 1
ATOM 883 C C . SER A 1 119 ? 3.621 -10.186 10.060 1.00 95.50 119 SER A C 1
ATOM 885 O O . SER A 1 119 ? 3.872 -9.788 11.194 1.00 95.50 119 SER A O 1
ATOM 887 N N . ALA A 1 120 ? 2.362 -10.313 9.629 1.00 96.50 120 ALA A N 1
ATOM 888 C CA . ALA A 1 120 ? 1.205 -10.042 10.473 1.00 96.50 120 ALA A CA 1
ATOM 889 C C . ALA A 1 120 ? 1.074 -11.055 11.622 1.00 96.50 120 ALA A C 1
ATOM 891 O O . ALA A 1 120 ? 0.680 -10.667 12.715 1.00 96.50 120 ALA A O 1
ATOM 892 N N . GLN A 1 121 ? 1.442 -12.326 11.413 1.00 97.94 121 GLN A N 1
ATOM 893 C CA . GLN A 1 121 ? 1.455 -13.336 12.480 1.00 97.94 121 GLN A CA 1
ATOM 894 C C . GLN A 1 121 ? 2.471 -12.995 13.573 1.00 97.94 121 GLN A C 1
ATOM 896 O O . GLN A 1 121 ? 2.183 -13.196 14.750 1.00 97.94 121 GLN A O 1
ATOM 901 N N . GLU A 1 122 ? 3.636 -12.458 13.202 1.00 96.94 122 GLU A N 1
ATOM 902 C CA . GLU A 1 122 ? 4.635 -11.999 14.173 1.00 96.94 122 GLU A CA 1
ATOM 903 C C . GLU A 1 122 ? 4.106 -10.828 15.015 1.00 96.94 122 GLU A C 1
ATOM 905 O O . GLU A 1 122 ? 4.282 -10.813 16.235 1.00 96.94 122 GLU A O 1
ATOM 910 N N . VAL A 1 123 ? 3.404 -9.874 14.388 1.00 96.69 123 VAL A N 1
ATOM 911 C CA . VAL A 1 123 ? 2.735 -8.782 15.117 1.00 96.69 123 VAL A CA 1
ATOM 912 C C . VAL A 1 123 ? 1.625 -9.324 16.012 1.00 96.69 123 VAL A C 1
ATOM 914 O O . VAL A 1 123 ? 1.569 -8.955 17.180 1.00 96.69 123 VAL A O 1
ATOM 917 N N . ASP A 1 124 ? 0.781 -10.229 15.514 1.00 98.19 124 ASP A N 1
ATOM 918 C CA . ASP A 1 124 ? -0.304 -10.832 16.293 1.00 98.19 124 ASP A CA 1
ATOM 919 C C . ASP A 1 124 ? 0.234 -11.565 17.529 1.00 98.19 124 ASP A C 1
ATOM 921 O O . ASP A 1 124 ? -0.295 -11.390 18.626 1.00 98.19 124 ASP A O 1
ATOM 925 N N . ALA A 1 125 ? 1.326 -12.320 17.383 1.00 97.62 125 ALA A N 1
ATOM 926 C CA . ALA A 1 125 ? 1.961 -13.030 18.489 1.00 97.62 125 ALA A CA 1
ATOM 927 C C . ALA A 1 125 ? 2.517 -12.085 19.569 1.00 97.62 125 ALA A C 1
ATOM 929 O O . ALA A 1 125 ? 2.493 -12.427 20.750 1.00 97.62 125 ALA A O 1
ATOM 930 N N . HIS A 1 126 ? 3.012 -10.906 19.181 1.00 96.81 126 HIS A N 1
ATOM 931 C CA . HIS A 1 126 ? 3.592 -9.940 20.114 1.00 96.81 126 HIS A CA 1
ATOM 932 C C . HIS A 1 126 ? 2.555 -8.984 20.724 1.00 96.81 126 HIS A C 1
ATOM 934 O O . HIS A 1 126 ? 2.620 -8.663 21.909 1.00 96.81 126 HIS A O 1
ATOM 940 N N . CYS A 1 127 ? 1.608 -8.506 19.917 1.00 96.44 127 CYS A N 1
ATOM 941 C CA . CYS A 1 127 ? 0.669 -7.440 20.269 1.00 96.44 127 CYS A CA 1
ATOM 942 C C . CYS A 1 127 ? -0.751 -7.935 20.580 1.00 96.44 127 CYS A C 1
ATOM 944 O O . CYS A 1 127 ? -1.569 -7.137 21.034 1.00 96.44 127 CYS A O 1
ATOM 946 N N . GLY A 1 128 ? -1.073 -9.207 20.322 1.00 96.81 128 GLY A N 1
ATOM 947 C CA . GLY A 1 128 ? -2.425 -9.752 20.499 1.00 96.81 128 GLY A CA 1
ATOM 948 C C . GLY A 1 128 ? -3.442 -9.244 19.469 1.00 96.81 128 GLY A C 1
ATOM 949 O O . GLY A 1 128 ? -4.643 -9.231 19.738 1.00 96.81 128 GLY A O 1
ATOM 950 N N . THR A 1 129 ? -2.974 -8.778 18.309 1.00 97.81 129 THR A N 1
ATOM 951 C CA . THR A 1 129 ? -3.821 -8.309 17.204 1.00 97.81 129 THR A CA 1
ATOM 952 C C . THR A 1 129 ? -4.410 -9.478 16.399 1.00 97.81 129 THR A C 1
ATOM 954 O O . THR A 1 129 ? -4.189 -10.647 16.706 1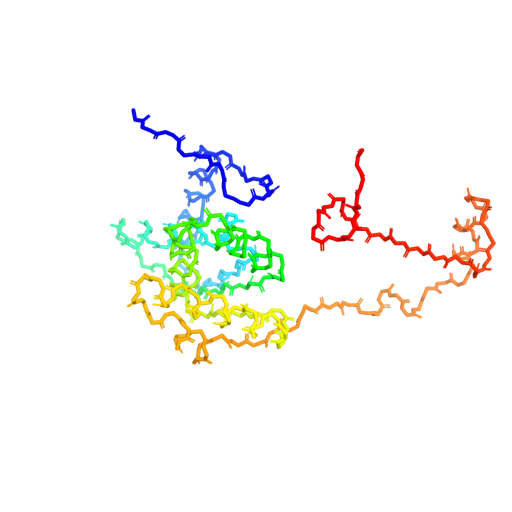.00 97.81 129 THR A O 1
ATOM 957 N N . THR A 1 130 ? -5.214 -9.164 15.378 1.00 98.00 130 THR A N 1
ATOM 958 C CA . THR A 1 130 ? -5.827 -10.152 14.463 1.00 98.00 130 THR A CA 1
ATOM 959 C C . THR A 1 130 ? -5.479 -9.877 12.997 1.00 98.00 130 THR A C 1
ATOM 961 O O . THR A 1 130 ? -6.232 -10.227 12.082 1.00 98.00 130 THR A O 1
ATOM 964 N N . PHE A 1 131 ? -4.360 -9.196 12.750 1.00 98.19 131 PHE A N 1
ATOM 965 C CA . PHE A 1 131 ? -3.982 -8.737 11.420 1.00 98.19 131 PHE A CA 1
ATOM 966 C C . PHE A 1 131 ? -3.756 -9.895 10.458 1.00 98.19 131 PHE A C 1
ATOM 968 O O . PHE A 1 131 ? -4.174 -9.797 9.308 1.00 98.19 131 PHE A O 1
ATOM 975 N N . ALA A 1 132 ? -3.171 -11.008 10.901 1.00 98.25 132 ALA A N 1
ATOM 976 C CA . ALA A 1 132 ? -2.906 -12.141 10.022 1.00 98.25 132 ALA A CA 1
ATOM 977 C C . ALA A 1 132 ? -4.195 -12.720 9.440 1.00 98.25 132 ALA A C 1
ATOM 979 O O . ALA A 1 132 ? -4.252 -13.049 8.254 1.00 98.25 132 ALA A O 1
ATOM 980 N N . GLU A 1 133 ? -5.244 -12.809 10.258 1.00 98.50 133 GLU A N 1
ATOM 981 C CA . GLU A 1 133 ? -6.536 -13.314 9.805 1.00 98.50 133 GLU A CA 1
ATOM 982 C C . GLU A 1 133 ? -7.218 -12.350 8.837 1.00 98.50 133 GLU A C 1
ATOM 984 O O . GLU A 1 133 ? -7.721 -12.753 7.786 1.00 98.50 133 GLU A O 1
ATOM 989 N N . GLN A 1 134 ? -7.159 -11.053 9.134 1.00 98.44 134 GLN A N 1
ATOM 990 C CA . GLN A 1 134 ? -7.664 -10.036 8.221 1.00 98.44 134 GLN A CA 1
ATOM 991 C C . GLN A 1 134 ? -6.916 -10.053 6.883 1.00 98.44 134 GLN A C 1
ATOM 993 O O . GLN A 1 134 ? -7.558 -10.010 5.834 1.00 98.44 134 GLN A O 1
ATOM 998 N N . CYS A 1 135 ? -5.587 -10.176 6.906 1.00 97.88 135 CYS A N 1
ATOM 999 C CA . CYS A 1 135 ? -4.757 -10.246 5.709 1.00 97.88 135 CYS A CA 1
ATOM 1000 C C . CYS A 1 135 ? -5.087 -11.478 4.859 1.00 97.88 135 CYS A C 1
ATOM 1002 O O . CYS A 1 135 ? -5.298 -11.338 3.656 1.00 97.88 135 CYS A O 1
ATOM 1004 N N . ARG A 1 136 ? -5.215 -12.668 5.466 1.00 98.38 136 ARG A N 1
ATOM 1005 C CA . ARG A 1 136 ? -5.603 -13.895 4.742 1.00 98.38 136 ARG A CA 1
ATOM 1006 C C . ARG A 1 136 ? -6.924 -13.728 4.000 1.00 98.38 136 ARG A C 1
ATOM 1008 O O . ARG A 1 136 ? -7.015 -14.105 2.830 1.00 98.38 136 ARG A O 1
ATOM 1015 N N . ARG A 1 137 ? -7.918 -13.145 4.676 1.00 98.38 137 ARG A N 1
ATOM 1016 C CA . ARG A 1 137 ? -9.271 -12.951 4.147 1.00 98.38 137 ARG A CA 1
ATOM 1017 C C . ARG A 1 137 ? -9.353 -11.865 3.076 1.00 98.38 137 ARG A C 1
ATOM 1019 O O . ARG A 1 137 ? -10.146 -12.005 2.152 1.00 98.38 137 ARG A O 1
ATOM 1026 N N . ARG A 1 138 ? -8.613 -10.764 3.233 1.00 98.12 138 ARG A N 1
ATOM 1027 C CA . ARG A 1 138 ? -8.836 -9.531 2.457 1.00 98.12 138 ARG A CA 1
ATOM 1028 C C . ARG A 1 138 ? -7.787 -9.254 1.390 1.00 98.12 138 ARG A C 1
ATOM 1030 O O . ARG A 1 138 ? -8.116 -8.591 0.416 1.00 98.12 138 ARG A O 1
ATOM 1037 N N . VAL A 1 139 ? -6.546 -9.711 1.567 1.00 97.62 139 VAL A N 1
ATOM 1038 C CA . VAL A 1 139 ? -5.462 -9.380 0.632 1.00 97.62 139 VAL A CA 1
ATOM 1039 C C . VAL A 1 139 ? -5.620 -10.193 -0.643 1.00 97.62 139 VAL A C 1
ATOM 1041 O O . VAL A 1 139 ? -5.403 -11.407 -0.640 1.00 97.62 139 VAL A O 1
ATOM 1044 N N . ALA A 1 140 ? -5.976 -9.508 -1.726 1.00 97.44 140 ALA A N 1
ATOM 1045 C CA . ALA A 1 140 ? -5.993 -10.054 -3.076 1.00 97.44 140 ALA A CA 1
ATOM 1046 C C . ALA A 1 140 ? -4.611 -9.928 -3.740 1.00 97.44 140 ALA A C 1
ATOM 1048 O O . ALA A 1 140 ? -3.724 -9.236 -3.237 1.00 97.44 140 ALA A O 1
ATOM 1049 N N . VAL A 1 141 ? -4.420 -10.581 -4.888 1.00 95.94 141 VAL A N 1
ATOM 1050 C CA . VAL A 1 141 ? -3.176 -10.501 -5.668 1.00 95.94 141 VAL A CA 1
ATOM 1051 C C . VAL A 1 141 ? -3.432 -9.802 -6.997 1.00 95.94 141 VAL A C 1
ATOM 1053 O O . VAL A 1 141 ? -4.348 -10.152 -7.734 1.00 95.94 141 VAL A O 1
ATOM 1056 N N . SER A 1 142 ? -2.592 -8.817 -7.313 1.00 92.38 142 SER A N 1
ATOM 1057 C CA . SER A 1 142 ? -2.570 -8.116 -8.597 1.00 92.38 142 SER A CA 1
ATOM 1058 C C . SER A 1 142 ? -1.126 -7.940 -9.040 1.00 92.38 142 SER A C 1
ATOM 1060 O O . SER A 1 142 ? -0.408 -7.059 -8.550 1.00 92.38 142 SER A O 1
ATOM 1062 N N . TYR A 1 143 ? -0.703 -8.756 -10.000 1.00 89.00 143 TYR A N 1
ATOM 1063 C CA . TYR A 1 143 ? 0.620 -8.633 -10.598 1.00 89.00 143 TYR A CA 1
ATOM 1064 C C . TYR A 1 143 ? 0.792 -7.257 -11.264 1.00 89.00 143 TYR A C 1
ATOM 1066 O O . TYR A 1 143 ? -0.178 -6.706 -11.794 1.00 89.00 143 TYR A O 1
ATOM 1074 N N . PRO A 1 144 ? 1.985 -6.636 -11.195 1.00 80.44 144 PRO A N 1
ATOM 1075 C CA . PRO A 1 144 ? 2.236 -5.378 -11.884 1.00 80.44 144 PRO A CA 1
ATOM 1076 C C . PRO A 1 144 ? 1.989 -5.550 -13.387 1.00 80.44 144 PRO A C 1
ATOM 1078 O O . PRO A 1 144 ? 2.555 -6.473 -13.978 1.00 80.44 144 PRO A O 1
ATOM 1081 N N . PRO A 1 145 ? 1.183 -4.684 -14.020 1.00 75.12 145 PRO A N 1
ATOM 1082 C CA . PRO A 1 145 ? 1.077 -4.687 -15.466 1.00 75.12 145 PRO A CA 1
ATOM 1083 C C . PRO A 1 145 ? 2.403 -4.171 -16.030 1.00 75.12 145 PRO A C 1
ATOM 1085 O O . PRO A 1 145 ? 2.749 -3.003 -15.861 1.00 75.12 145 PRO A O 1
ATOM 1088 N N . ILE A 1 146 ? 3.174 -5.057 -16.653 1.00 77.69 146 ILE A N 1
ATOM 1089 C CA . ILE A 1 146 ? 4.309 -4.675 -17.489 1.00 77.69 146 ILE A CA 1
ATOM 1090 C C . ILE A 1 146 ? 3.817 -4.768 -18.924 1.00 77.69 146 ILE A C 1
ATOM 1092 O O . ILE A 1 146 ? 3.389 -5.838 -19.359 1.00 77.69 146 ILE A O 1
ATOM 1096 N N . ASP A 1 147 ? 3.877 -3.656 -19.652 1.00 81.38 147 ASP A N 1
ATOM 1097 C CA . ASP A 1 147 ? 3.704 -3.697 -21.096 1.00 81.38 147 ASP A CA 1
ATOM 1098 C C . ASP A 1 147 ? 4.947 -4.339 -21.717 1.00 81.38 147 ASP A C 1
ATOM 1100 O O . ASP A 1 147 ? 5.970 -3.693 -21.948 1.00 81.38 147 ASP A O 1
ATOM 1104 N N . ALA A 1 148 ? 4.871 -5.651 -21.924 1.00 83.00 148 ALA A N 1
ATOM 1105 C CA . ALA A 1 148 ? 5.957 -6.401 -22.529 1.00 83.00 148 ALA A CA 1
ATOM 1106 C C . ALA A 1 148 ? 6.156 -6.029 -24.007 1.00 83.00 148 ALA A C 1
ATOM 1108 O O . ALA A 1 148 ? 7.263 -6.197 -24.511 1.00 83.00 148 ALA A O 1
ATOM 1109 N N . SER A 1 149 ? 5.133 -5.497 -24.694 1.00 85.12 149 SER A N 1
ATOM 1110 C CA . SER A 1 149 ? 5.209 -5.213 -26.135 1.00 85.12 149 SER A CA 1
ATOM 1111 C C . SER A 1 149 ? 6.302 -4.196 -26.468 1.00 85.12 149 SER A C 1
ATOM 1113 O O . SER A 1 149 ? 7.011 -4.357 -27.458 1.00 85.12 149 SER A O 1
ATOM 1115 N N . ALA A 1 150 ? 6.552 -3.241 -25.567 1.00 83.31 150 ALA A N 1
ATOM 1116 C CA . ALA A 1 150 ? 7.643 -2.275 -25.675 1.00 83.31 150 ALA A CA 1
ATOM 1117 C C . ALA A 1 150 ? 9.052 -2.906 -25.747 1.00 83.31 150 ALA A C 1
ATOM 1119 O O . ALA A 1 150 ? 10.010 -2.217 -26.099 1.00 83.31 150 ALA A O 1
ATOM 1120 N N . TYR A 1 151 ? 9.200 -4.191 -25.405 1.00 82.81 151 TYR A N 1
ATOM 1121 C CA . TYR A 1 151 ? 10.483 -4.896 -25.356 1.00 82.81 151 TYR A CA 1
ATOM 1122 C C . TYR A 1 151 ? 10.617 -6.028 -26.381 1.00 82.81 151 TYR A C 1
ATOM 1124 O O . TYR A 1 151 ? 11.719 -6.548 -26.543 1.00 82.81 151 TYR A O 1
ATOM 1132 N N . LEU A 1 152 ? 9.529 -6.434 -27.043 1.00 87.81 152 LEU A N 1
ATOM 1133 C CA . LEU A 1 152 ? 9.521 -7.623 -27.905 1.00 87.81 152 LEU A CA 1
ATOM 1134 C C . LEU A 1 152 ? 9.888 -7.317 -29.366 1.00 87.81 152 LEU A C 1
ATOM 1136 O O . LEU A 1 152 ? 10.508 -8.159 -30.007 1.00 87.81 152 LEU A O 1
ATOM 1140 N N . ASP A 1 153 ? 9.593 -6.107 -29.853 1.00 86.69 153 ASP A N 1
ATOM 1141 C CA . ASP A 1 153 ? 9.721 -5.736 -31.274 1.00 86.69 153 ASP A CA 1
ATOM 1142 C C . ASP A 1 153 ? 10.700 -4.567 -31.504 1.00 86.69 153 ASP A C 1
ATOM 1144 O O . ASP A 1 153 ? 10.442 -3.639 -32.274 1.00 86.69 153 ASP A O 1
ATOM 1148 N N . LEU A 1 154 ? 11.838 -4.571 -30.802 1.00 89.56 154 LEU A N 1
ATOM 1149 C CA . LEU A 1 154 ? 12.873 -3.547 -30.981 1.00 89.56 154 LEU A CA 1
ATOM 1150 C C . LEU A 1 154 ? 13.557 -3.688 -32.353 1.00 89.56 154 LEU A C 1
ATOM 1152 O O . LEU A 1 154 ? 13.997 -4.776 -32.716 1.00 89.56 154 LEU A O 1
ATOM 1156 N N . ASP A 1 155 ? 13.712 -2.574 -33.081 1.00 92.62 155 ASP A N 1
ATOM 1157 C CA . ASP A 1 155 ? 14.444 -2.537 -34.356 1.00 92.62 155 ASP A CA 1
ATOM 1158 C C . ASP A 1 155 ? 15.909 -2.987 -34.159 1.00 92.62 155 ASP A C 1
ATOM 1160 O O . ASP A 1 155 ? 16.671 -2.303 -33.460 1.00 92.62 155 ASP A O 1
ATOM 1164 N N . PRO A 1 156 ? 16.342 -4.097 -34.792 1.00 92.81 156 PRO A N 1
ATOM 1165 C CA . PRO A 1 156 ? 17.708 -4.596 -34.677 1.00 92.81 156 PRO A CA 1
ATOM 1166 C C . PRO A 1 156 ? 18.777 -3.549 -35.022 1.00 92.81 156 PRO A C 1
ATOM 1168 O O . PRO A 1 156 ? 19.817 -3.497 -34.361 1.00 92.81 156 PRO A O 1
ATOM 1171 N N . ALA A 1 157 ? 18.522 -2.678 -36.006 1.00 94.38 157 ALA A N 1
ATOM 1172 C CA . ALA A 1 157 ? 19.478 -1.649 -36.409 1.00 94.38 157 ALA A CA 1
ATOM 1173 C C . ALA A 1 157 ? 19.636 -0.562 -35.333 1.00 94.38 157 ALA A C 1
ATOM 1175 O O . ALA A 1 157 ? 20.747 -0.090 -35.068 1.00 94.38 157 ALA A O 1
ATOM 1176 N N . ALA A 1 158 ? 18.541 -0.196 -34.661 1.00 93.00 158 ALA A N 1
ATOM 1177 C CA . ALA A 1 158 ? 18.570 0.724 -33.531 1.00 93.00 158 ALA A CA 1
ATOM 1178 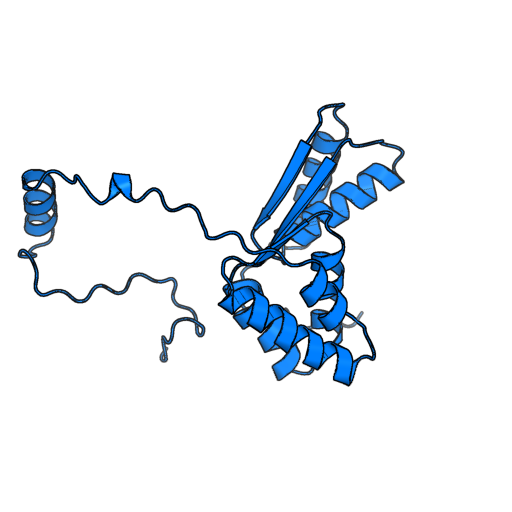C C . ALA A 1 158 ? 19.330 0.134 -32.330 1.00 93.00 158 ALA A C 1
ATOM 1180 O O . ALA A 1 158 ? 20.077 0.856 -31.660 1.00 93.00 158 ALA A O 1
ATOM 1181 N N . VAL A 1 159 ? 19.186 -1.174 -32.083 1.00 92.50 159 VAL A N 1
ATOM 1182 C CA . VAL A 1 159 ? 19.956 -1.895 -31.056 1.00 92.50 159 VAL A CA 1
ATOM 1183 C C . VAL A 1 159 ? 21.452 -1.852 -31.379 1.00 92.50 159 VAL A C 1
ATOM 1185 O O . VAL A 1 159 ? 22.246 -1.462 -30.522 1.00 92.50 159 VAL A O 1
ATOM 1188 N N . ASP A 1 160 ? 21.841 -2.151 -32.620 1.00 93.81 160 ASP A N 1
ATOM 1189 C CA . ASP A 1 160 ? 23.250 -2.153 -33.042 1.00 93.81 160 ASP A CA 1
ATOM 1190 C C . ASP A 1 160 ? 23.883 -0.767 -32.938 1.00 93.81 160 ASP A C 1
ATOM 1192 O O . ASP A 1 160 ? 24.977 -0.610 -32.390 1.00 93.81 160 ASP A O 1
ATOM 1196 N N . ALA A 1 161 ? 23.165 0.271 -33.368 1.00 94.75 161 ALA A N 1
ATOM 1197 C CA . ALA A 1 161 ? 23.615 1.649 -33.218 1.00 94.75 161 ALA A CA 1
ATOM 1198 C C . ALA A 1 161 ? 23.775 2.050 -31.738 1.00 94.75 161 ALA A C 1
ATOM 1200 O O . ALA A 1 161 ? 24.708 2.777 -31.380 1.00 94.75 161 ALA A O 1
ATOM 1201 N N . ALA A 1 162 ? 22.879 1.590 -30.857 1.00 94.06 162 ALA A N 1
ATOM 1202 C CA . ALA A 1 162 ? 22.952 1.867 -29.426 1.00 94.06 162 ALA A CA 1
ATOM 1203 C C . ALA A 1 162 ? 24.137 1.163 -28.742 1.00 94.06 162 ALA A C 1
ATOM 1205 O O . ALA A 1 162 ? 24.751 1.770 -27.854 1.00 94.06 162 ALA A O 1
ATOM 1206 N N . LEU A 1 163 ? 24.459 -0.068 -29.149 1.00 93.38 163 LEU A N 1
ATOM 1207 C CA . LEU A 1 163 ? 25.610 -0.834 -28.665 1.00 93.38 163 LEU A CA 1
ATOM 1208 C C . LEU A 1 163 ? 26.927 -0.229 -29.164 1.00 93.38 163 LEU A C 1
ATOM 1210 O O . LEU A 1 163 ? 27.780 0.127 -28.349 1.00 93.38 163 LEU A O 1
ATOM 1214 N N . ALA A 1 164 ? 27.043 0.027 -30.472 1.00 94.50 164 ALA A N 1
ATOM 1215 C CA . ALA A 1 164 ? 28.240 0.603 -31.086 1.00 94.50 164 ALA A CA 1
ATOM 1216 C C . ALA A 1 164 ? 28.607 1.968 -30.480 1.00 94.50 164 ALA A C 1
ATOM 1218 O O . ALA A 1 164 ? 29.766 2.224 -30.156 1.00 94.50 164 ALA A O 1
ATOM 1219 N N . ARG A 1 165 ? 27.609 2.827 -30.219 1.00 96.44 165 ARG A N 1
ATOM 1220 C CA . ARG A 1 165 ? 27.801 4.114 -29.521 1.00 96.44 165 ARG A CA 1
ATOM 1221 C C . ARG A 1 165 ? 28.418 3.991 -28.127 1.00 96.44 165 ARG A C 1
ATOM 1223 O O . ARG A 1 165 ? 28.917 4.983 -27.604 1.00 96.44 165 ARG A O 1
ATOM 1230 N N . ARG A 1 166 ? 28.311 2.823 -27.498 1.00 93.12 166 ARG A N 1
ATOM 1231 C CA . ARG A 1 166 ? 28.829 2.532 -26.155 1.00 93.12 166 ARG A CA 1
ATOM 1232 C C . ARG A 1 166 ? 30.073 1.642 -26.194 1.00 93.12 166 ARG A C 1
ATOM 1234 O O . ARG A 1 166 ? 30.553 1.265 -25.132 1.00 93.12 166 ARG A O 1
ATOM 1241 N N . GLY A 1 167 ? 30.588 1.320 -27.386 1.00 94.56 167 GLY A N 1
ATOM 1242 C CA . GLY A 1 167 ? 31.693 0.375 -27.560 1.00 94.56 167 GLY A CA 1
ATOM 1243 C C . GLY A 1 167 ? 31.336 -1.047 -27.122 1.00 94.56 167 GLY A C 1
ATOM 1244 O O . GLY A 1 167 ? 32.212 -1.773 -26.667 1.00 94.56 167 GLY A O 1
ATOM 1245 N N . LEU A 1 168 ? 30.051 -1.410 -27.191 1.00 92.62 168 LEU A N 1
ATOM 1246 C CA . LEU A 1 168 ? 29.548 -2.736 -26.842 1.00 92.62 168 LEU A CA 1
ATOM 1247 C C . LEU A 1 168 ? 29.267 -3.542 -28.113 1.00 92.62 168 LEU A C 1
ATOM 1249 O O . LEU A 1 168 ? 28.910 -2.978 -29.149 1.00 92.62 168 LEU A O 1
ATOM 1253 N N . GLU A 1 169 ? 29.398 -4.858 -28.007 1.00 90.69 169 GLU A N 1
ATOM 1254 C CA . GLU A 1 169 ? 29.027 -5.824 -29.042 1.00 90.69 169 GLU A CA 1
ATOM 1255 C C . GLU A 1 169 ? 27.642 -6.415 -28.726 1.00 90.69 169 GLU A C 1
ATOM 1257 O O . GLU A 1 169 ? 27.022 -6.055 -27.723 1.00 90.69 169 GLU A O 1
ATOM 1262 N N . ARG A 1 170 ? 27.091 -7.272 -29.594 1.00 88.62 170 ARG A N 1
ATOM 1263 C CA . ARG A 1 170 ? 25.858 -8.000 -29.254 1.00 88.62 170 ARG A CA 1
ATOM 1264 C C . ARG A 1 170 ? 26.164 -9.165 -28.324 1.00 88.62 170 ARG A C 1
ATOM 1266 O O . ARG A 1 170 ? 27.162 -9.854 -28.504 1.00 88.62 170 ARG A O 1
ATOM 1273 N N . ASP A 1 171 ? 25.227 -9.409 -27.409 1.00 85.50 171 ASP A N 1
ATOM 1274 C CA . ASP A 1 171 ? 25.229 -10.531 -26.469 1.00 85.50 171 ASP A CA 1
ATOM 1275 C C . ASP A 1 171 ? 26.453 -10.565 -25.528 1.00 85.50 171 ASP A C 1
ATOM 1277 O O . ASP A 1 171 ? 27.317 -9.696 -25.555 1.00 85.50 171 ASP A O 1
ATOM 1281 N N . GLY A 1 172 ? 26.497 -11.527 -24.599 1.00 82.56 172 GLY A N 1
ATOM 1282 C CA . GLY A 1 172 ? 27.658 -11.724 -23.713 1.00 82.56 172 GLY A CA 1
ATOM 1283 C C . GLY A 1 172 ? 27.741 -10.814 -22.479 1.00 82.56 172 GLY A C 1
ATOM 1284 O O . GLY A 1 172 ? 28.746 -10.844 -21.770 1.00 82.56 172 GLY A O 1
ATOM 1285 N N . TYR A 1 173 ? 26.691 -10.048 -22.168 1.00 84.12 173 TYR A N 1
ATOM 1286 C CA . TYR A 1 173 ? 26.645 -9.182 -20.985 1.00 84.12 173 TYR A CA 1
ATOM 1287 C C . TYR A 1 173 ? 25.690 -9.711 -19.917 1.00 84.12 173 TYR A C 1
ATOM 1289 O O . TYR A 1 173 ? 24.576 -10.143 -20.208 1.00 84.12 173 TYR A O 1
ATOM 1297 N N . VAL A 1 174 ? 26.095 -9.581 -18.654 1.00 79.44 174 VAL A N 1
ATOM 1298 C CA . VAL A 1 174 ? 25.191 -9.681 -17.505 1.00 79.44 174 VAL A CA 1
ATOM 1299 C C . VAL A 1 174 ? 24.900 -8.264 -17.031 1.00 79.44 174 VAL A C 1
ATOM 1301 O O . VAL A 1 174 ? 25.783 -7.579 -16.517 1.00 79.44 174 VAL A O 1
ATOM 1304 N N . LEU A 1 175 ? 23.662 -7.811 -17.224 1.00 79.12 175 LEU A N 1
ATOM 1305 C CA . LEU A 1 175 ? 23.222 -6.483 -16.815 1.00 79.12 175 LEU A CA 1
ATOM 1306 C C . LEU A 1 175 ? 22.365 -6.581 -15.550 1.00 79.12 175 LEU A C 1
ATOM 1308 O O . LEU A 1 175 ? 21.310 -7.211 -15.550 1.00 79.12 175 LEU A O 1
ATOM 1312 N N . PHE A 1 176 ? 22.793 -5.905 -14.485 1.00 76.88 176 PHE A N 1
ATOM 1313 C CA . PHE A 1 176 ? 22.011 -5.745 -13.263 1.00 76.88 176 PHE A CA 1
ATOM 1314 C C . PHE A 1 176 ? 21.644 -4.271 -13.074 1.00 76.88 176 PHE A C 1
ATOM 1316 O O . PHE A 1 176 ? 22.493 -3.445 -12.745 1.00 76.88 176 PHE A O 1
ATOM 1323 N N . LEU A 1 177 ? 20.370 -3.937 -13.290 1.00 74.69 177 LEU A N 1
ATOM 1324 C CA . LEU A 1 177 ? 19.834 -2.592 -13.084 1.00 74.69 177 LEU A CA 1
ATOM 1325 C C . LEU A 1 177 ? 18.937 -2.586 -11.851 1.00 74.69 177 LEU A C 1
ATOM 1327 O O . LEU A 1 177 ? 17.817 -3.091 -11.865 1.00 74.69 177 LEU A O 1
ATOM 1331 N N . SER A 1 178 ? 19.425 -1.983 -10.774 1.00 69.62 178 SER A N 1
ATOM 1332 C CA . SER A 1 178 ? 18.641 -1.770 -9.564 1.00 69.62 178 SER A CA 1
ATOM 1333 C C . SER A 1 178 ? 19.041 -0.460 -8.900 1.00 69.62 178 SER A C 1
ATOM 1335 O O . SER A 1 178 ? 20.178 -0.006 -9.018 1.00 69.62 178 SER A O 1
ATOM 1337 N N . ARG A 1 179 ? 18.122 0.120 -8.122 1.00 70.00 179 ARG A N 1
ATOM 1338 C CA . ARG A 1 179 ? 18.516 1.070 -7.074 1.00 70.00 179 ARG A CA 1
ATOM 1339 C C . ARG A 1 179 ? 19.455 0.354 -6.097 1.00 70.00 179 ARG A C 1
ATOM 1341 O O . ARG A 1 179 ? 19.208 -0.809 -5.763 1.00 70.00 179 ARG A O 1
ATOM 1348 N N . VAL A 1 180 ? 20.498 1.044 -5.640 1.00 67.00 180 VAL A N 1
ATOM 1349 C CA . VAL A 1 180 ? 21.430 0.529 -4.627 1.00 67.00 180 VAL A CA 1
ATOM 1350 C C . VAL A 1 180 ? 20.718 0.533 -3.273 1.00 67.00 180 VAL A C 1
ATOM 1352 O O . VAL A 1 180 ? 20.460 1.595 -2.712 1.00 67.00 180 VAL A O 1
ATOM 1355 N N . ALA A 1 181 ? 20.337 -0.648 -2.784 1.00 64.38 181 ALA A N 1
ATOM 1356 C CA . ALA A 1 181 ? 19.639 -0.837 -1.513 1.00 64.38 181 ALA A CA 1
ATOM 1357 C C . ALA A 1 181 ? 19.960 -2.224 -0.940 1.00 64.38 181 ALA A C 1
ATOM 1359 O O . ALA A 1 181 ? 20.107 -3.187 -1.692 1.00 64.38 181 ALA A O 1
ATOM 1360 N N . ARG A 1 182 ? 20.004 -2.362 0.393 1.00 62.91 182 ARG A N 1
ATOM 1361 C CA . ARG A 1 182 ? 20.366 -3.630 1.061 1.00 62.91 182 ARG A CA 1
ATOM 1362 C C . ARG A 1 182 ? 19.462 -4.795 0.648 1.00 62.91 182 ARG A C 1
ATOM 1364 O O . ARG A 1 182 ? 19.946 -5.902 0.434 1.00 62.91 182 ARG A O 1
ATOM 1371 N N . ALA A 1 183 ? 18.173 -4.527 0.445 1.00 63.22 183 ALA A N 1
ATOM 1372 C CA . ALA A 1 183 ? 17.193 -5.500 -0.043 1.00 63.22 183 ALA A CA 1
ATOM 1373 C C . ALA A 1 183 ? 17.483 -6.040 -1.465 1.00 63.22 183 ALA A C 1
ATOM 1375 O O . ALA A 1 183 ? 16.767 -6.911 -1.950 1.00 63.22 183 ALA A O 1
ATOM 1376 N N . LYS A 1 184 ? 18.501 -5.516 -2.160 1.00 64.94 184 LYS A N 1
ATOM 1377 C CA . LYS A 1 184 ? 18.898 -5.895 -3.525 1.00 64.94 184 LYS A CA 1
ATOM 1378 C C . LYS A 1 184 ? 20.220 -6.663 -3.583 1.00 64.94 184 LYS A C 1
ATOM 1380 O O . LYS A 1 184 ? 20.724 -6.895 -4.674 1.00 64.94 184 LYS A O 1
ATOM 1385 N N . GLY A 1 185 ? 20.770 -7.058 -2.432 1.00 61.75 185 GLY A N 1
ATOM 1386 C CA . GLY A 1 185 ? 21.986 -7.874 -2.364 1.00 61.75 185 GLY A CA 1
ATOM 1387 C C . GLY A 1 185 ? 23.286 -7.113 -2.640 1.00 61.75 185 GLY A C 1
ATOM 1388 O O . GLY A 1 185 ? 24.322 -7.743 -2.810 1.00 61.75 185 GLY A O 1
ATOM 1389 N N . SER A 1 186 ? 23.263 -5.775 -2.679 1.00 61.84 186 SER A N 1
ATOM 1390 C CA . SER A 1 186 ? 24.483 -4.963 -2.757 1.00 61.84 186 SER A CA 1
ATOM 1391 C C . SER A 1 186 ? 25.164 -4.931 -1.382 1.00 61.84 186 SER A C 1
ATOM 1393 O O . SER A 1 186 ? 24.665 -4.274 -0.465 1.00 61.84 186 SER A O 1
ATOM 1395 N N . THR A 1 187 ? 26.258 -5.677 -1.225 1.00 57.66 187 THR A N 1
ATOM 1396 C CA . THR A 1 187 ? 26.873 -5.988 0.082 1.00 57.66 187 THR A CA 1
ATOM 1397 C C . THR A 1 187 ? 27.982 -5.033 0.538 1.00 57.66 187 THR A C 1
ATOM 1399 O O . THR A 1 187 ? 28.592 -5.295 1.570 1.00 57.66 187 THR A O 1
ATOM 1402 N N . THR A 1 188 ? 28.260 -3.932 -0.163 1.00 53.81 188 THR A N 1
ATOM 1403 C CA . THR A 1 188 ? 29.461 -3.129 0.133 1.00 53.81 188 THR A CA 1
ATOM 1404 C C . THR A 1 188 ? 29.282 -1.641 -0.166 1.00 53.81 188 THR A C 1
ATOM 1406 O O . THR A 1 188 ? 28.851 -1.274 -1.259 1.00 53.81 188 THR A O 1
ATOM 1409 N N . TRP A 1 189 ? 29.657 -0.817 0.817 1.00 48.59 189 TRP A N 1
ATOM 1410 C CA . TRP A 1 189 ? 30.243 0.512 0.642 1.00 48.59 189 TRP A CA 1
ATOM 1411 C C . TRP A 1 189 ? 31.671 0.439 1.171 1.00 48.59 189 TRP A C 1
ATOM 1413 O O . TRP A 1 189 ? 31.839 -0.190 2.243 1.00 48.59 189 TRP A O 1
#

pLDDT: mean 89.0, std 10.17, range [48.59, 98.5]